Protein AF-A0A9J6GSY0-F1 (afdb_monomer)

Mean predicted aligned error: 11.48 Å

Structure (mmCIF, N/CA/C/O backbone):
data_AF-A0A9J6GSY0-F1
#
_entry.id   AF-A0A9J6GSY0-F1
#
loop_
_atom_site.group_PDB
_atom_site.id
_atom_site.type_symbol
_atom_site.label_atom_id
_atom_site.label_alt_id
_atom_site.label_comp_id
_atom_site.label_asym_id
_atom_site.label_entity_id
_atom_site.label_seq_id
_atom_site.pdbx_PDB_ins_code
_atom_site.Cartn_x
_atom_site.Cartn_y
_atom_site.Cartn_z
_atom_site.occupancy
_atom_site.B_iso_or_equiv
_atom_site.auth_seq_id
_atom_site.auth_comp_id
_atom_site.auth_asym_id
_atom_site.auth_atom_id
_atom_site.pdbx_PDB_model_num
ATOM 1 N N . MET A 1 1 ? -2.448 12.197 -4.416 1.00 39.53 1 MET A N 1
ATOM 2 C CA . MET A 1 1 ? -1.412 13.244 -4.588 1.00 39.53 1 MET A CA 1
ATOM 3 C C . MET A 1 1 ? -0.063 12.723 -4.059 1.00 39.53 1 MET A C 1
ATOM 5 O O . MET A 1 1 ? -0.072 11.957 -3.109 1.00 39.53 1 MET A O 1
ATOM 9 N N . PHE A 1 2 ? 1.068 13.069 -4.693 1.00 31.53 2 PHE A N 1
ATOM 10 C CA . PHE A 1 2 ? 2.479 12.743 -4.337 1.00 31.53 2 PHE A CA 1
ATOM 11 C C . PHE A 1 2 ? 3.057 11.319 -4.527 1.00 31.53 2 PHE A C 1
ATOM 13 O O . PHE A 1 2 ? 4.279 11.187 -4.536 1.00 31.53 2 PHE A O 1
ATOM 20 N N . LEU A 1 3 ? 2.264 10.273 -4.775 1.00 36.25 3 LEU A N 1
ATOM 21 C CA . LEU A 1 3 ? 2.778 8.886 -4.805 1.00 36.25 3 LEU A CA 1
ATOM 22 C C . LEU A 1 3 ? 3.575 8.463 -6.058 1.00 36.25 3 LEU A C 1
ATOM 24 O O . LEU A 1 3 ? 4.195 7.409 -6.037 1.00 36.25 3 LEU A O 1
ATOM 28 N N . LEU A 1 4 ? 3.607 9.255 -7.135 1.00 40.66 4 LEU A N 1
ATOM 29 C CA . LEU A 1 4 ? 4.235 8.829 -8.399 1.00 40.66 4 LEU A CA 1
ATOM 30 C C . LEU A 1 4 ? 5.671 9.318 -8.619 1.00 40.66 4 LEU A C 1
ATOM 32 O O . LEU A 1 4 ? 6.292 8.897 -9.582 1.00 40.66 4 LEU A O 1
ATOM 36 N N . HIS A 1 5 ? 6.253 10.134 -7.737 1.00 43.41 5 HIS A N 1
ATOM 37 C CA . HIS A 1 5 ? 7.670 10.538 -7.840 1.00 43.41 5 HIS A CA 1
ATOM 38 C C . HIS A 1 5 ? 8.639 9.516 -7.215 1.00 43.41 5 HIS A C 1
ATOM 40 O O . HIS A 1 5 ? 9.702 9.872 -6.702 1.00 43.41 5 HIS A O 1
ATOM 46 N N . LEU A 1 6 ? 8.274 8.236 -7.241 1.00 43.84 6 LEU A N 1
ATOM 47 C CA . LEU A 1 6 ? 9.188 7.163 -6.883 1.00 43.84 6 LEU A CA 1
ATOM 48 C C . LEU A 1 6 ? 10.244 7.070 -7.976 1.00 43.84 6 LEU A C 1
ATOM 50 O O . LEU A 1 6 ? 9.894 6.999 -9.150 1.00 43.84 6 LEU A O 1
ATOM 54 N N . THR A 1 7 ? 11.498 7.191 -7.534 1.00 48.66 7 THR A N 1
ATOM 55 C CA . THR A 1 7 ? 12.781 7.015 -8.232 1.00 48.66 7 THR A CA 1
ATOM 56 C C . THR A 1 7 ? 12.660 6.755 -9.737 1.00 48.66 7 THR A C 1
ATOM 58 O O . THR A 1 7 ? 12.032 5.788 -10.147 1.00 48.66 7 THR A O 1
ATOM 61 N N . GLY A 1 8 ? 13.303 7.565 -10.587 1.00 52.25 8 GLY A N 1
ATOM 62 C CA . GLY A 1 8 ? 13.184 7.453 -12.056 1.00 52.25 8 GLY A CA 1
ATOM 63 C C . GLY A 1 8 ? 13.300 6.023 -12.618 1.00 52.25 8 GLY A C 1
ATOM 64 O O . GLY A 1 8 ? 12.639 5.699 -13.595 1.00 52.25 8 GLY A O 1
ATOM 65 N N . VAL A 1 9 ? 14.034 5.134 -11.940 1.00 53.25 9 VAL A N 1
ATOM 66 C CA . VAL A 1 9 ? 14.135 3.692 -12.230 1.00 53.25 9 VAL A CA 1
ATOM 67 C C . VAL A 1 9 ? 12.796 2.937 -12.098 1.00 53.25 9 VAL A C 1
ATOM 69 O O . VAL A 1 9 ? 12.468 2.115 -12.948 1.00 53.25 9 VAL A O 1
ATOM 72 N N . SER A 1 10 ? 11.992 3.219 -11.068 1.00 59.53 10 SER A N 1
ATOM 73 C CA . SER A 1 10 ? 10.674 2.603 -10.856 1.00 59.53 10 SER A CA 1
ATOM 74 C C . SER A 1 10 ? 9.693 2.959 -11.973 1.00 59.53 10 SER A C 1
ATOM 76 O O . SER A 1 10 ? 8.986 2.082 -12.467 1.00 59.53 10 SER A O 1
ATOM 78 N N . GLN A 1 11 ? 9.671 4.225 -12.403 1.00 63.69 11 GLN A N 1
ATOM 79 C CA . GLN A 1 11 ? 8.829 4.650 -13.524 1.00 63.69 11 GLN A CA 1
ATOM 80 C C . GLN A 1 11 ? 9.293 4.063 -14.861 1.00 63.69 11 GLN A C 1
ATOM 82 O O . GLN A 1 11 ? 8.455 3.653 -15.658 1.00 63.69 11 GLN A O 1
ATOM 87 N N . VAL A 1 12 ? 10.607 3.983 -15.103 1.00 68.00 12 VAL A N 1
ATOM 88 C CA . VAL A 1 12 ? 11.161 3.376 -16.327 1.00 68.00 12 VAL A CA 1
ATOM 89 C C . VAL A 1 12 ? 10.751 1.908 -16.433 1.00 68.00 12 VAL A C 1
ATOM 91 O O . VAL A 1 12 ? 10.227 1.501 -17.463 1.00 68.00 12 VAL A O 1
ATOM 94 N N . ASN A 1 13 ? 10.879 1.136 -15.351 1.00 69.19 13 ASN A N 1
ATOM 95 C CA . ASN A 1 13 ? 10.481 -0.274 -15.345 1.00 69.19 13 ASN A CA 1
ATOM 96 C C . ASN A 1 13 ? 8.974 -0.457 -15.592 1.00 69.19 13 ASN A C 1
ATOM 98 O O . ASN A 1 13 ? 8.573 -1.366 -16.317 1.00 69.19 13 ASN A O 1
ATOM 102 N N . GLN A 1 14 ? 8.136 0.414 -15.021 1.00 66.25 14 GLN A N 1
ATOM 103 C CA . GLN A 1 14 ? 6.689 0.392 -15.254 1.00 66.25 14 GLN A CA 1
ATOM 104 C C . GLN A 1 14 ? 6.330 0.748 -16.704 1.00 66.25 14 GLN A C 1
ATOM 106 O O . GLN A 1 14 ? 5.484 0.075 -17.290 1.00 66.25 14 GLN A O 1
ATOM 111 N N . LYS A 1 15 ? 7.004 1.736 -17.309 1.00 73.88 15 LYS A N 1
ATOM 112 C CA . LYS A 1 15 ? 6.836 2.095 -18.729 1.00 73.88 15 LYS A CA 1
ATOM 113 C C . LYS A 1 15 ? 7.230 0.950 -19.647 1.00 73.88 15 LYS A C 1
ATOM 115 O O . LYS A 1 15 ? 6.400 0.489 -20.417 1.00 73.88 15 LYS A O 1
ATOM 120 N N . SER A 1 16 ? 8.418 0.385 -19.448 1.00 70.88 16 SER A N 1
ATOM 121 C CA . SER A 1 16 ? 8.871 -0.781 -20.207 1.00 70.88 16 SER A CA 1
ATOM 122 C C . SER A 1 16 ? 7.909 -1.965 -20.089 1.00 70.88 16 SER A C 1
ATOM 124 O O . SER A 1 16 ? 7.651 -2.641 -21.078 1.00 70.88 16 SER A O 1
ATOM 126 N N . SER A 1 17 ? 7.334 -2.210 -18.905 1.00 70.56 17 SER A N 1
ATOM 127 C CA . SER A 1 17 ? 6.318 -3.257 -18.755 1.00 70.56 17 SER A CA 1
ATOM 128 C C . SER A 1 17 ? 5.026 -2.951 -19.519 1.00 70.56 17 SER A C 1
ATOM 130 O O . SER A 1 17 ? 4.461 -3.864 -20.111 1.00 70.56 17 SER A O 1
ATOM 132 N N . ALA A 1 18 ? 4.581 -1.689 -19.547 1.00 72.56 18 ALA A N 1
ATOM 133 C CA . ALA A 1 18 ? 3.383 -1.270 -20.273 1.00 72.56 18 ALA A CA 1
ATOM 134 C C . ALA A 1 18 ? 3.569 -1.365 -21.795 1.00 72.56 18 ALA A C 1
ATOM 136 O O . ALA A 1 18 ? 2.649 -1.793 -22.486 1.00 72.56 18 ALA A O 1
ATOM 137 N N . ASP A 1 19 ? 4.756 -1.019 -22.297 1.00 75.69 19 ASP A N 1
ATOM 138 C CA . ASP A 1 19 ? 5.082 -1.081 -23.724 1.00 75.69 19 ASP A CA 1
AT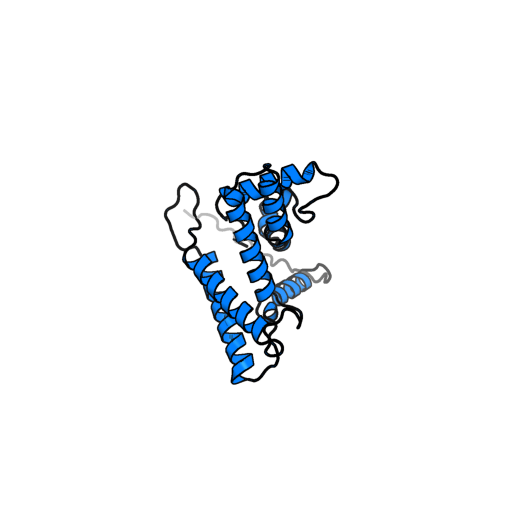OM 139 C C . ASP A 1 19 ? 5.112 -2.536 -24.219 1.00 75.69 19 ASP A C 1
ATOM 141 O O . ASP A 1 19 ? 4.467 -2.872 -25.209 1.00 75.69 19 ASP A O 1
ATOM 145 N N . ILE A 1 20 ? 5.767 -3.435 -23.472 1.00 70.44 20 ILE A N 1
ATOM 146 C CA . ILE A 1 20 ? 5.829 -4.870 -23.809 1.00 70.44 20 ILE A CA 1
ATOM 147 C C . ILE A 1 20 ? 4.439 -5.526 -23.746 1.00 70.44 20 ILE A C 1
ATOM 149 O O . ILE A 1 20 ? 4.155 -6.472 -24.483 1.00 70.44 20 ILE A O 1
ATOM 153 N N . ASP A 1 21 ? 3.573 -5.056 -22.849 1.00 69.38 21 ASP A N 1
ATOM 154 C CA . ASP A 1 21 ? 2.219 -5.590 -22.690 1.00 69.38 21 ASP A CA 1
ATOM 155 C C . ASP A 1 21 ? 1.232 -5.038 -23.733 1.00 69.38 21 ASP A C 1
ATOM 157 O O . ASP A 1 21 ? 0.221 -5.675 -24.028 1.00 69.38 21 ASP A O 1
ATOM 161 N N . ALA A 1 22 ? 1.526 -3.878 -24.332 1.00 70.88 22 ALA A N 1
ATOM 162 C CA . ALA A 1 22 ? 0.726 -3.299 -25.410 1.00 70.88 22 ALA A CA 1
ATOM 163 C C . ALA A 1 22 ? 0.821 -4.101 -26.720 1.00 70.88 22 ALA A C 1
ATOM 165 O O . ALA A 1 22 ? -0.129 -4.095 -27.499 1.00 70.88 22 ALA A O 1
ATOM 166 N N . GLU A 1 23 ? 1.926 -4.820 -26.935 1.00 69.00 23 GLU A N 1
ATOM 167 C CA . GLU A 1 23 ? 2.163 -5.673 -28.110 1.00 69.00 23 GLU A CA 1
ATOM 168 C C . GLU A 1 23 ? 1.456 -7.042 -28.033 1.00 69.00 23 GLU A C 1
ATOM 170 O O . GLU A 1 23 ? 1.566 -7.849 -28.956 1.00 69.00 23 GLU A O 1
ATOM 175 N N . ARG A 1 24 ? 0.750 -7.343 -26.933 1.00 64.69 24 ARG A N 1
ATOM 176 C CA . ARG A 1 24 ? 0.125 -8.651 -26.688 1.00 64.69 24 ARG A CA 1
ATOM 177 C C . ARG A 1 24 ? -1.398 -8.586 -26.753 1.00 64.69 24 ARG A C 1
ATOM 179 O O . ARG A 1 24 ? -2.017 -7.715 -26.146 1.00 64.69 24 ARG A O 1
ATOM 186 N N . ASP A 1 25 ? -2.000 -9.601 -27.374 1.00 64.06 25 ASP A N 1
ATOM 187 C CA . ASP A 1 25 ? -3.459 -9.797 -27.363 1.00 64.06 25 ASP A CA 1
ATOM 188 C C . ASP A 1 25 ? -3.988 -10.104 -25.951 1.00 64.06 25 ASP A C 1
ATOM 190 O O . ASP A 1 25 ? -5.076 -9.669 -25.571 1.00 64.06 25 AS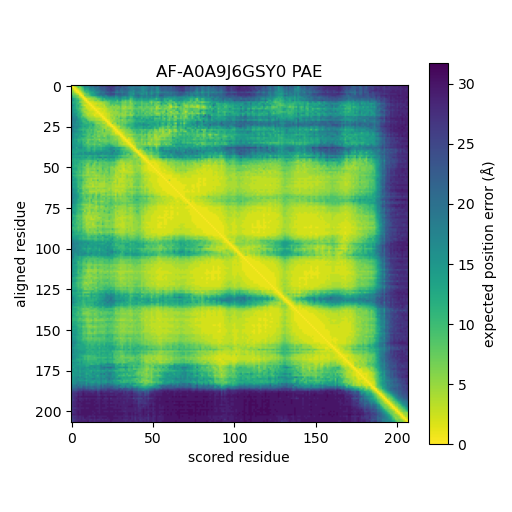P A O 1
ATOM 194 N N . LEU A 1 26 ? -3.197 -10.820 -25.140 1.00 71.38 26 LEU A N 1
ATOM 195 C CA . LEU A 1 26 ? -3.499 -11.107 -23.738 1.00 71.38 26 LEU A CA 1
ATOM 196 C C . LEU A 1 26 ? -2.619 -10.255 -22.814 1.00 71.38 26 LEU A C 1
ATOM 198 O O . LEU A 1 26 ? -1.436 -10.546 -22.626 1.00 71.38 26 LEU A O 1
ATOM 202 N N . LYS A 1 27 ? -3.222 -9.222 -22.220 1.00 75.44 27 LYS A N 1
ATOM 203 C CA . LYS A 1 27 ? -2.534 -8.264 -21.343 1.00 75.44 27 LYS A CA 1
ATOM 204 C C . LYS A 1 27 ? -2.285 -8.834 -19.947 1.00 75.44 27 LYS A C 1
ATOM 206 O O . LYS A 1 27 ? -3.212 -9.295 -19.282 1.00 75.44 27 LYS A O 1
ATOM 211 N N . LEU A 1 28 ? -1.043 -8.747 -19.482 1.00 74.00 28 LEU A N 1
ATOM 212 C CA . LEU A 1 28 ? -0.600 -9.096 -18.132 1.00 74.00 28 LEU A CA 1
ATOM 213 C C . LEU A 1 28 ? -0.981 -8.023 -17.099 1.00 74.00 28 LEU A C 1
ATOM 215 O O . LEU A 1 28 ? -1.237 -8.352 -15.941 1.00 74.00 28 LEU A O 1
ATOM 219 N N . ALA A 1 29 ? -1.042 -6.753 -17.505 1.00 74.44 29 ALA A N 1
ATOM 220 C CA . ALA A 1 29 ? -1.401 -5.607 -16.675 1.00 74.44 29 ALA A CA 1
ATOM 221 C C . ALA A 1 29 ? -2.554 -4.808 -17.322 1.00 74.44 29 ALA A C 1
ATOM 223 O O . ALA A 1 29 ? -2.379 -3.656 -17.722 1.00 74.44 29 ALA A O 1
ATOM 224 N N . PRO A 1 30 ? -3.778 -5.369 -17.392 1.00 68.94 30 PRO A N 1
ATOM 225 C CA . PRO A 1 30 ? -4.891 -4.786 -18.154 1.00 68.94 30 PRO A CA 1
ATOM 226 C C . PRO A 1 30 ? -5.351 -3.411 -17.643 1.00 68.94 30 PRO A C 1
ATOM 228 O O . PRO A 1 30 ? -5.998 -2.654 -18.368 1.00 68.94 30 PRO A O 1
ATOM 231 N N . HIS A 1 31 ? -5.033 -3.079 -16.390 1.00 69.31 31 HIS A N 1
ATOM 232 C 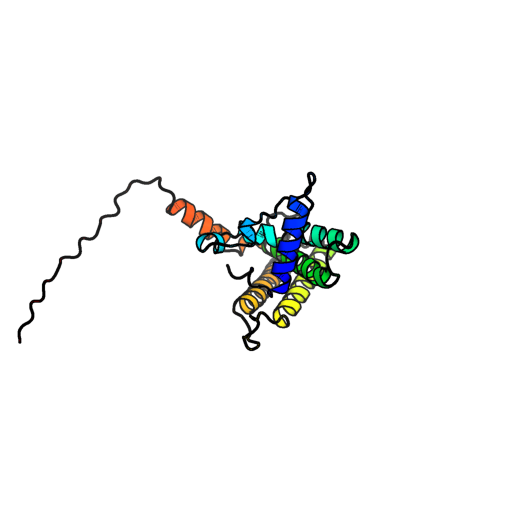CA . HIS A 1 31 ? -5.390 -1.808 -15.763 1.00 69.31 31 HIS A CA 1
ATOM 233 C C . HIS A 1 31 ? -4.364 -0.696 -16.011 1.00 69.31 31 HIS A C 1
ATOM 235 O O . HIS A 1 31 ? -4.670 0.472 -15.766 1.00 69.31 31 HIS A O 1
ATOM 241 N N . LEU A 1 32 ? -3.165 -1.032 -16.495 1.00 72.62 32 LEU A N 1
ATOM 242 C CA . LEU A 1 32 ? -2.112 -0.062 -16.751 1.00 72.62 32 LEU A CA 1
ATOM 243 C C . LEU A 1 32 ? -2.301 0.539 -18.147 1.00 72.62 32 LEU A C 1
ATOM 245 O O . LEU A 1 32 ? -2.281 -0.162 -19.156 1.00 72.62 32 LEU A O 1
ATOM 249 N N . ARG A 1 33 ? -2.509 1.857 -18.208 1.00 69.94 33 ARG A N 1
ATOM 250 C CA . ARG A 1 33 ? -2.575 2.613 -19.464 1.00 69.94 33 ARG A CA 1
ATOM 251 C C . ARG A 1 33 ? -1.330 3.491 -19.588 1.00 69.94 33 ARG A C 1
ATOM 253 O O . ARG A 1 33 ? -0.951 4.085 -18.576 1.00 69.94 33 ARG A O 1
ATOM 260 N N . PRO A 1 34 ? -0.758 3.671 -20.793 1.00 68.88 34 PRO A N 1
ATOM 261 C CA . PRO A 1 34 ? 0.392 4.560 -20.993 1.00 68.88 34 PRO A CA 1
ATOM 262 C C . PRO A 1 34 ? 0.154 5.980 -20.447 1.00 68.88 34 PRO A C 1
ATOM 264 O O . PRO A 1 34 ? 1.006 6.546 -19.769 1.00 68.88 34 PRO A O 1
ATOM 267 N N . ALA A 1 35 ? -1.071 6.498 -20.598 1.00 66.06 35 ALA A N 1
ATOM 268 C CA . ALA A 1 35 ? -1.489 7.805 -20.079 1.00 66.06 35 ALA A CA 1
ATOM 269 C C . ALA A 1 35 ? -1.409 7.957 -18.543 1.00 66.06 35 ALA A C 1
ATOM 271 O O . ALA A 1 35 ? -1.465 9.071 -18.030 1.00 66.06 35 ALA A O 1
ATOM 272 N N . TYR A 1 36 ? -1.307 6.863 -17.779 1.00 66.50 36 TYR A N 1
ATOM 273 C CA . TYR A 1 36 ? -1.119 6.928 -16.323 1.00 66.50 36 TYR A CA 1
ATOM 274 C C . TYR A 1 36 ? 0.349 7.104 -15.924 1.00 66.50 36 TYR A C 1
ATOM 276 O O . TYR A 1 36 ? 0.622 7.521 -14.798 1.00 66.50 36 TYR A O 1
ATOM 284 N N . LEU A 1 37 ? 1.279 6.813 -16.838 1.00 66.50 37 LEU A N 1
ATOM 285 C CA . LEU A 1 37 ? 2.722 6.944 -16.640 1.00 66.50 37 LEU A CA 1
ATOM 286 C C . LEU A 1 37 ? 3.251 8.296 -17.146 1.00 66.50 37 LEU A C 1
ATOM 288 O O . LEU A 1 37 ? 4.256 8.783 -16.629 1.00 66.50 37 LEU A O 1
ATOM 292 N N . ASP A 1 38 ? 2.538 8.926 -18.083 1.00 63.69 38 ASP A N 1
ATOM 293 C CA . ASP A 1 38 ? 2.780 10.287 -18.571 1.00 63.69 38 ASP A CA 1
ATOM 294 C C . ASP A 1 38 ? 1.655 11.224 -18.113 1.00 63.69 38 ASP A C 1
ATOM 296 O O . ASP A 1 38 ? 0.684 11.475 -18.823 1.00 63.69 38 ASP A O 1
ATOM 300 N N . GLN A 1 39 ? 1.748 11.708 -16.870 1.00 58.34 39 GLN A N 1
ATOM 301 C CA . GLN A 1 39 ? 0.692 12.535 -16.282 1.00 58.34 39 GLN A CA 1
ATOM 302 C C . GLN A 1 39 ? 0.771 14.006 -16.715 1.00 58.34 39 GLN A C 1
ATOM 304 O O . GLN A 1 39 ? 1.697 14.729 -16.331 1.00 58.34 39 GLN A O 1
ATOM 309 N N . ASP A 1 40 ? -0.277 14.472 -17.398 1.00 58.88 40 ASP A N 1
ATOM 310 C CA . ASP A 1 40 ? -0.584 15.895 -17.589 1.00 58.88 40 ASP A CA 1
ATOM 311 C C . ASP A 1 40 ? -1.001 16.573 -16.258 1.00 58.88 40 ASP A C 1
ATOM 313 O O . ASP A 1 40 ? -1.299 15.899 -15.265 1.00 58.88 40 ASP A O 1
ATOM 317 N N . HIS A 1 41 ? -1.013 17.909 -16.199 1.00 55.25 41 HIS A N 1
ATOM 318 C CA . HIS A 1 41 ? -1.264 18.701 -14.987 1.00 55.25 41 HIS A CA 1
ATOM 319 C C . HIS A 1 41 ? -2.551 18.285 -14.250 1.00 55.25 41 HIS A C 1
ATOM 321 O O . HIS A 1 41 ? -2.545 18.180 -13.024 1.00 55.25 41 HIS A O 1
ATOM 327 N N . PHE A 1 42 ? -3.617 17.955 -14.986 1.00 53.75 42 PHE A N 1
ATOM 328 C CA . PHE A 1 42 ? -4.902 17.511 -14.431 1.00 53.75 42 PHE A CA 1
ATOM 329 C C . PHE A 1 42 ? -4.916 16.031 -14.012 1.00 53.75 42 PHE A C 1
ATOM 331 O O . PHE A 1 42 ? -5.549 15.664 -13.021 1.00 53.75 42 PHE A O 1
ATOM 338 N N . ALA A 1 43 ? -4.163 15.166 -14.701 1.00 57.53 43 ALA A N 1
ATOM 339 C CA . ALA A 1 43 ? -4.105 13.734 -14.393 1.00 57.53 43 ALA A CA 1
ATOM 340 C C . ALA A 1 43 ? -3.422 13.441 -13.041 1.00 57.53 43 ALA A C 1
ATOM 342 O O . ALA A 1 43 ? -3.689 12.411 -12.420 1.00 57.53 43 ALA A O 1
ATOM 343 N N . LYS A 1 44 ? -2.598 14.372 -12.538 1.00 62.53 44 LYS A N 1
ATOM 344 C CA . LYS A 1 44 ? -1.886 14.271 -11.248 1.00 62.53 44 LYS A CA 1
ATOM 345 C C . LYS A 1 44 ? -2.806 14.200 -10.026 1.00 62.53 44 LYS A C 1
ATOM 347 O O . LYS A 1 44 ? -2.391 13.688 -8.982 1.00 62.53 44 LYS A O 1
ATOM 352 N N . MET A 1 45 ? -4.036 14.704 -10.139 1.00 60.22 45 MET A N 1
ATOM 353 C CA . MET A 1 45 ? -5.030 14.658 -9.059 1.00 60.22 45 MET A CA 1
ATOM 354 C C . MET A 1 45 ? -5.848 13.361 -9.054 1.00 60.22 45 MET A C 1
ATOM 356 O O . MET A 1 45 ? -6.500 13.050 -8.062 1.00 60.22 45 MET A O 1
ATOM 360 N N . ASN A 1 46 ? -5.778 12.552 -10.114 1.00 72.81 46 ASN A N 1
ATOM 361 C CA . ASN A 1 46 ? -6.602 11.358 -10.233 1.00 72.81 46 ASN A CA 1
ATOM 362 C C . ASN A 1 46 ? -6.034 10.188 -9.406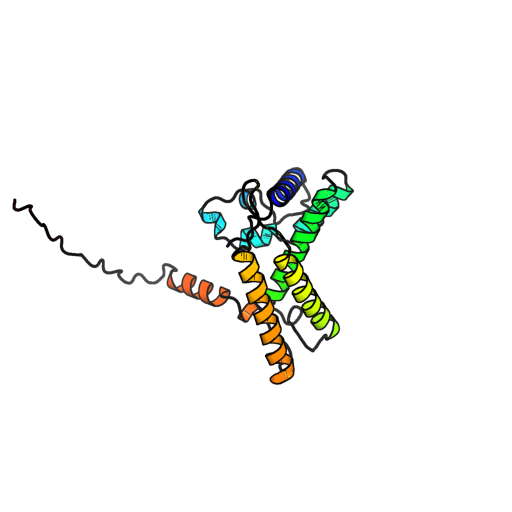 1.00 72.81 46 ASN A C 1
ATOM 364 O O . ASN A 1 46 ? -5.095 9.508 -9.830 1.00 72.81 46 ASN A O 1
ATOM 368 N N . MET A 1 47 ? -6.647 9.896 -8.254 1.00 72.88 47 MET A N 1
ATOM 369 C CA . MET A 1 47 ? -6.281 8.755 -7.402 1.00 72.88 47 MET A CA 1
ATOM 370 C C . MET A 1 47 ? -6.417 7.402 -8.123 1.00 72.88 47 MET A C 1
ATOM 372 O O . MET A 1 47 ? -5.613 6.503 -7.879 1.00 72.88 47 MET A O 1
ATOM 376 N N . ALA A 1 48 ? -7.381 7.250 -9.038 1.00 75.06 48 ALA A N 1
ATOM 377 C CA . ALA A 1 48 ? -7.583 6.006 -9.782 1.00 75.06 48 ALA A CA 1
ATOM 378 C C . ALA A 1 48 ? -6.383 5.678 -10.685 1.00 75.06 48 ALA A C 1
ATOM 380 O O . ALA A 1 48 ? -6.008 4.514 -10.800 1.00 75.06 48 ALA A O 1
ATOM 381 N N . SER A 1 49 ? -5.731 6.698 -11.256 1.00 75.44 49 SER A N 1
ATOM 382 C CA . SER A 1 49 ? -4.507 6.514 -12.051 1.00 75.44 49 SER A CA 1
ATOM 383 C C . SER A 1 49 ? -3.353 5.975 -11.198 1.00 75.44 49 SER A C 1
ATOM 385 O O . SER A 1 49 ? -2.703 5.002 -11.572 1.00 75.44 49 SER A O 1
ATOM 387 N N . ALA A 1 50 ? -3.158 6.528 -9.996 1.00 77.88 50 ALA A N 1
ATOM 388 C CA . ALA A 1 50 ? -2.143 6.051 -9.062 1.00 77.88 50 ALA A CA 1
ATOM 389 C C . ALA A 1 50 ? -2.459 4.633 -8.557 1.00 77.88 50 ALA A C 1
ATOM 391 O O . ALA A 1 50 ? -1.565 3.794 -8.484 1.00 77.88 50 ALA A O 1
ATOM 392 N N . ALA A 1 51 ? -3.727 4.337 -8.260 1.00 79.25 51 ALA A N 1
ATOM 393 C CA . ALA A 1 51 ? -4.160 3.005 -7.843 1.00 79.25 51 ALA A CA 1
ATOM 394 C C . ALA A 1 51 ? -3.980 1.949 -8.951 1.00 79.25 51 ALA A C 1
ATOM 396 O O . ALA A 1 51 ? -3.687 0.793 -8.651 1.00 79.25 51 ALA A O 1
ATOM 397 N N . ALA A 1 52 ? -4.126 2.339 -10.221 1.00 82.00 52 ALA A N 1
ATOM 398 C CA . ALA A 1 52 ? -3.849 1.472 -11.362 1.00 82.00 52 ALA A CA 1
ATOM 399 C C . ALA A 1 52 ? -2.346 1.181 -11.511 1.00 82.00 52 ALA A C 1
ATOM 401 O O . ALA A 1 52 ? -1.974 0.037 -11.761 1.00 82.00 52 ALA A O 1
ATOM 402 N N . VAL A 1 53 ? -1.484 2.185 -11.306 1.00 82.88 53 VAL A N 1
ATOM 403 C CA . VAL A 1 53 ? -0.020 2.013 -11.352 1.00 82.88 53 VAL A CA 1
ATOM 404 C C . VAL A 1 53 ? 0.482 1.124 -10.212 1.00 82.88 53 VAL A C 1
ATOM 406 O O . VAL A 1 53 ? 1.280 0.217 -10.440 1.00 82.88 53 VAL A O 1
ATOM 409 N N . PHE A 1 54 ? -0.006 1.340 -8.988 1.00 84.19 54 PHE A N 1
ATOM 410 C CA . PHE A 1 54 ? 0.360 0.531 -7.820 1.00 84.19 54 PHE A CA 1
ATOM 411 C C . PHE A 1 54 ? -0.544 -0.689 -7.637 1.00 84.19 54 PHE A C 1
ATOM 413 O O . PHE A 1 54 ? -0.857 -1.057 -6.511 1.00 84.19 54 PHE 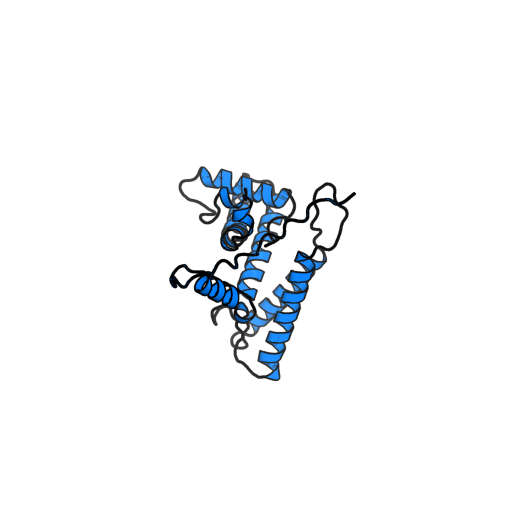A O 1
ATOM 420 N N . ASN A 1 55 ? -0.997 -1.312 -8.724 1.00 88.56 55 ASN A N 1
ATOM 421 C CA . ASN A 1 55 ? -1.831 -2.503 -8.647 1.00 88.56 55 ASN A CA 1
ATOM 422 C C . ASN A 1 55 ? -0.977 -3.775 -8.512 1.00 88.56 55 ASN A C 1
ATOM 424 O O . ASN A 1 55 ? 0.090 -3.885 -9.115 1.00 88.56 55 ASN A O 1
ATOM 428 N N . HIS A 1 56 ? -1.479 -4.776 -7.784 1.00 88.56 56 HIS A N 1
ATOM 429 C CA . HIS A 1 56 ? -0.826 -6.083 -7.676 1.00 88.56 56 HIS A CA 1
ATOM 430 C C . HIS A 1 56 ? -0.510 -6.721 -9.041 1.00 88.56 56 HIS A C 1
ATOM 432 O O . HIS A 1 56 ? 0.575 -7.270 -9.221 1.00 88.56 56 HIS A O 1
ATOM 438 N N . SER A 1 57 ? -1.416 -6.591 -10.019 1.00 88.12 57 SER A N 1
ATOM 439 C CA . SER A 1 57 ? -1.216 -7.109 -11.382 1.00 88.12 57 SER A CA 1
ATOM 440 C C . SER A 1 57 ? 0.018 -6.521 -12.073 1.00 88.12 57 SER A C 1
ATOM 442 O O . SER A 1 57 ? 0.718 -7.247 -12.771 1.00 88.12 57 SER A O 1
ATOM 444 N N . VAL A 1 58 ? 0.352 -5.251 -11.820 1.00 87.75 58 VAL A N 1
ATOM 445 C CA . VAL A 1 58 ? 1.551 -4.600 -12.375 1.00 87.75 58 VAL A CA 1
ATOM 446 C C . VAL A 1 58 ? 2.821 -5.216 -11.783 1.00 87.75 58 VAL A C 1
ATOM 448 O O . VAL A 1 58 ? 3.745 -5.557 -12.519 1.00 87.75 58 VAL A O 1
ATOM 451 N N . GLY A 1 59 ? 2.859 -5.432 -10.463 1.00 88.38 59 GLY A N 1
ATOM 452 C CA . GLY A 1 59 ? 3.973 -6.129 -9.810 1.00 88.38 59 GLY A CA 1
ATOM 453 C C . GLY A 1 59 ? 4.153 -7.557 -10.338 1.00 88.38 59 GLY A C 1
ATOM 454 O O . GLY A 1 59 ? 5.261 -7.952 -10.714 1.00 88.38 59 GLY A O 1
ATOM 455 N N . ALA A 1 60 ? 3.053 -8.303 -10.468 1.00 89.81 60 ALA A N 1
ATOM 456 C CA . ALA A 1 60 ? 3.058 -9.655 -11.018 1.00 89.81 60 ALA A CA 1
ATOM 457 C C . ALA A 1 60 ? 3.536 -9.691 -12.483 1.00 89.81 60 ALA A C 1
ATOM 459 O O . ALA A 1 60 ? 4.375 -10.525 -12.833 1.00 89.81 60 ALA A O 1
ATOM 460 N N . ALA A 1 61 ? 3.067 -8.759 -13.319 1.00 88.44 61 ALA A N 1
ATOM 461 C CA . ALA A 1 61 ? 3.480 -8.633 -14.714 1.00 88.44 61 ALA A CA 1
ATOM 462 C C . ALA A 1 61 ? 4.991 -8.392 -14.835 1.00 88.44 61 ALA A C 1
ATOM 464 O O . ALA A 1 61 ? 5.666 -9.115 -15.569 1.00 88.44 61 ALA A O 1
ATOM 465 N N . ILE A 1 62 ? 5.552 -7.464 -14.049 1.00 88.50 62 ILE A N 1
ATOM 466 C CA . ILE A 1 62 ? 7.002 -7.207 -14.024 1.00 88.50 62 ILE A CA 1
ATOM 467 C C . ILE A 1 62 ? 7.774 -8.483 -13.656 1.00 88.50 62 ILE A C 1
ATOM 469 O O . ILE A 1 62 ? 8.750 -8.829 -14.322 1.00 88.50 62 ILE A O 1
ATOM 473 N N . ARG A 1 63 ? 7.330 -9.243 -12.643 1.00 91.50 63 ARG A N 1
ATOM 474 C CA . ARG A 1 63 ? 7.982 -10.514 -12.266 1.00 91.50 63 ARG A CA 1
ATOM 475 C C . ARG A 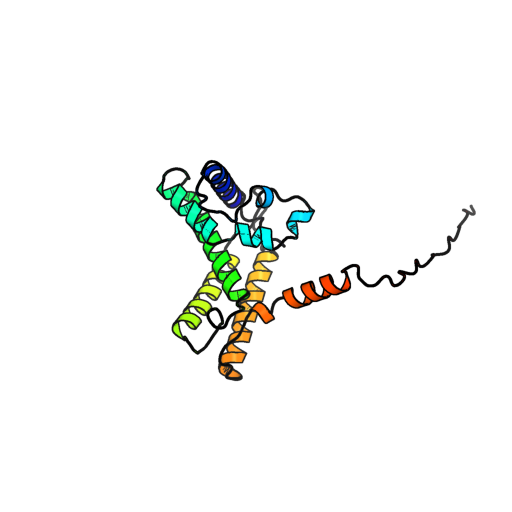1 63 ? 7.962 -11.536 -13.402 1.00 91.50 63 ARG A C 1
ATOM 477 O O . ARG A 1 63 ? 8.963 -12.220 -13.615 1.00 91.50 63 ARG A O 1
ATOM 484 N N . VAL A 1 64 ? 6.845 -11.651 -14.122 1.00 90.00 64 VAL A N 1
ATOM 485 C CA . VAL A 1 64 ? 6.726 -12.537 -15.290 1.00 90.00 64 VAL A CA 1
ATOM 486 C C . VAL A 1 64 ? 7.686 -12.095 -16.392 1.00 90.00 64 VAL A C 1
ATOM 488 O O . VAL A 1 64 ? 8.423 -12.924 -16.918 1.00 90.00 64 VAL A O 1
ATOM 491 N N . LEU A 1 65 ? 7.747 -10.800 -16.701 1.00 86.69 65 LEU A N 1
ATOM 492 C CA . LEU A 1 65 ? 8.636 -10.267 -17.734 1.00 86.69 65 LEU A CA 1
ATOM 493 C C . LEU A 1 65 ? 10.120 -10.483 -17.405 1.00 86.69 65 LEU A C 1
ATOM 495 O O . LEU A 1 65 ? 10.884 -10.867 -18.291 1.00 86.69 65 LEU A O 1
ATOM 499 N N . VAL A 1 66 ? 10.521 -10.336 -16.139 1.00 90.62 66 VAL A N 1
ATOM 500 C CA . VAL A 1 66 ? 11.883 -10.683 -15.694 1.00 90.62 66 VAL A CA 1
ATOM 501 C C . VAL A 1 66 ? 12.161 -12.177 -15.877 1.00 90.62 66 VAL A C 1
ATOM 503 O O . VAL A 1 66 ? 13.213 -12.545 -16.397 1.00 90.62 66 VAL A O 1
ATOM 506 N N . ARG A 1 67 ? 11.222 -13.058 -15.501 1.00 90.88 67 ARG A N 1
ATOM 507 C CA . ARG A 1 67 ? 11.374 -14.517 -15.684 1.00 90.88 67 ARG A CA 1
ATOM 508 C C . ARG A 1 67 ? 11.489 -14.918 -17.154 1.00 90.88 67 ARG A C 1
ATOM 510 O O . ARG A 1 67 ? 12.221 -15.848 -17.466 1.00 90.88 67 ARG A O 1
ATOM 517 N N . LEU A 1 68 ? 10.798 -14.208 -18.043 1.00 89.69 68 LEU A N 1
ATOM 518 C CA . LEU A 1 68 ? 10.872 -14.403 -19.492 1.00 89.69 68 LEU A CA 1
ATOM 519 C C . LEU A 1 68 ? 12.126 -13.776 -20.131 1.00 89.69 68 LEU A C 1
ATOM 521 O O . LEU A 1 68 ? 12.252 -13.801 -21.353 1.00 89.69 68 LEU A O 1
ATOM 525 N N . GLY A 1 69 ? 13.026 -13.176 -19.342 1.00 88.19 69 GLY A N 1
ATOM 526 C CA . GLY A 1 69 ? 14.232 -12.513 -19.847 1.00 88.19 69 GLY A CA 1
ATOM 527 C C . GLY A 1 69 ? 13.954 -11.223 -20.626 1.00 88.19 69 GLY A C 1
ATOM 528 O O . GLY A 1 69 ? 14.810 -10.763 -21.373 1.00 88.19 69 GLY A O 1
ATOM 529 N N . ARG A 1 70 ? 12.756 -10.643 -20.480 1.00 85.44 70 ARG A N 1
ATOM 530 C CA . ARG A 1 70 ? 12.320 -9.418 -21.177 1.00 85.44 70 ARG A CA 1
ATOM 531 C C . ARG A 1 70 ? 12.562 -8.144 -20.367 1.00 85.44 70 ARG A C 1
ATOM 533 O O . ARG A 1 70 ? 12.370 -7.052 -20.886 1.00 85.44 70 ARG A O 1
ATOM 540 N N . MET A 1 71 ? 12.969 -8.276 -19.107 1.00 85.62 71 MET A N 1
ATOM 541 C CA . MET A 1 71 ? 13.330 -7.169 -18.223 1.00 85.62 71 MET A CA 1
ATOM 542 C C . MET A 1 71 ? 14.540 -7.542 -17.369 1.00 85.62 71 MET A C 1
ATOM 544 O O . MET A 1 71 ? 14.778 -8.715 -17.076 1.00 85.62 71 MET A O 1
ATOM 548 N N . VAL A 1 72 ? 15.283 -6.522 -16.946 1.00 87.50 72 VAL A N 1
ATOM 549 C CA . VAL A 1 72 ? 16.448 -6.668 -16.066 1.00 87.50 72 VAL A CA 1
ATOM 550 C C . VAL A 1 72 ? 16.032 -7.127 -14.663 1.00 87.50 72 VAL A C 1
ATOM 552 O O . VAL A 1 72 ? 14.929 -6.825 -14.200 1.00 87.50 72 VAL A O 1
ATOM 555 N N . LYS A 1 73 ? 16.903 -7.862 -13.960 1.00 89.06 73 LYS A N 1
ATOM 556 C CA . LYS A 1 73 ? 16.579 -8.441 -12.639 1.00 89.06 73 LYS A CA 1
ATOM 557 C C . LYS A 1 73 ? 16.288 -7.371 -11.586 1.00 89.06 73 LYS A C 1
ATOM 559 O O . LYS A 1 73 ? 15.496 -7.606 -10.679 1.00 89.06 73 LYS A O 1
ATOM 564 N N . GLU A 1 74 ? 16.866 -6.189 -11.739 1.00 88.12 74 GLU A N 1
ATOM 565 C CA . GLU A 1 74 ? 16.661 -5.008 -10.904 1.00 88.12 74 GLU A CA 1
ATOM 566 C C . GLU A 1 74 ? 15.184 -4.577 -10.881 1.00 88.12 74 GLU A C 1
ATOM 568 O O . GLU A 1 74 ? 14.710 -4.045 -9.876 1.00 88.12 74 GLU A O 1
ATOM 573 N N . ALA A 1 75 ? 14.410 -4.886 -11.931 1.00 86.69 75 ALA A N 1
ATOM 574 C CA . ALA A 1 75 ? 12.974 -4.618 -11.972 1.00 86.69 75 ALA A CA 1
ATOM 575 C C . ALA A 1 75 ? 12.175 -5.417 -10.924 1.00 86.69 75 ALA A C 1
ATOM 577 O O . ALA A 1 75 ? 11.068 -5.017 -10.558 1.00 86.69 75 ALA A O 1
ATOM 578 N N . LEU A 1 76 ? 12.733 -6.499 -10.362 1.00 89.88 76 LEU A N 1
ATOM 579 C CA . LEU A 1 76 ? 12.103 -7.236 -9.259 1.00 89.88 76 LEU A CA 1
ATOM 580 C C . LEU A 1 76 ? 11.947 -6.384 -7.995 1.00 89.88 76 LEU A C 1
ATOM 582 O O . LEU A 1 76 ? 10.991 -6.589 -7.248 1.00 89.88 76 LEU A O 1
ATOM 586 N N . ILE A 1 77 ? 12.842 -5.418 -7.769 1.00 89.50 77 ILE A N 1
ATOM 587 C CA . ILE A 1 77 ? 12.736 -4.483 -6.642 1.00 89.50 77 ILE A CA 1
ATOM 588 C C . ILE A 1 77 ? 11.527 -3.567 -6.851 1.00 89.50 77 ILE A C 1
ATOM 590 O O . ILE A 1 77 ? 10.749 -3.347 -5.923 1.00 89.50 77 ILE A O 1
ATOM 594 N N . THR A 1 78 ? 11.315 -3.091 -8.083 1.00 88.69 78 THR A N 1
ATOM 595 C CA . THR A 1 78 ? 10.122 -2.316 -8.449 1.00 88.69 78 THR A CA 1
ATOM 596 C C . THR A 1 78 ? 8.850 -3.133 -8.241 1.00 88.69 78 THR A C 1
ATOM 598 O O . THR A 1 78 ? 7.909 -2.636 -7.627 1.00 88.69 78 THR A O 1
ATOM 601 N N . ALA A 1 79 ? 8.827 -4.391 -8.689 1.00 89.31 79 ALA A N 1
ATOM 602 C CA . ALA A 1 79 ? 7.681 -5.275 -8.484 1.00 89.31 79 ALA A CA 1
ATOM 603 C C . ALA A 1 79 ? 7.361 -5.476 -6.996 1.00 89.31 79 ALA A C 1
ATOM 605 O O . ALA A 1 79 ? 6.213 -5.320 -6.583 1.00 89.31 79 ALA A O 1
ATOM 606 N N . TRP A 1 80 ? 8.385 -5.762 -6.185 1.00 93.50 80 TRP A N 1
ATOM 607 C CA . TRP A 1 80 ? 8.244 -5.892 -4.736 1.00 93.50 80 TRP A CA 1
ATOM 608 C C . TRP A 1 80 ? 7.684 -4.610 -4.116 1.00 93.50 80 TRP A C 1
ATOM 610 O O . TRP A 1 80 ? 6.714 -4.668 -3.365 1.00 93.50 80 TRP A O 1
ATOM 620 N N . PHE A 1 81 ? 8.229 -3.445 -4.469 1.00 91.38 81 PHE A N 1
ATOM 621 C CA . PHE A 1 81 ? 7.770 -2.171 -3.922 1.00 91.38 81 PHE A CA 1
ATOM 622 C C . PHE A 1 81 ? 6.307 -1.872 -4.295 1.00 91.38 81 PHE A C 1
ATOM 624 O O . PHE A 1 81 ? 5.518 -1.484 -3.434 1.00 91.38 81 PHE A O 1
ATOM 631 N N . VAL A 1 82 ? 5.922 -2.107 -5.554 1.00 90.19 82 VAL A N 1
ATOM 632 C CA . VAL A 1 82 ? 4.535 -1.954 -6.029 1.00 90.19 82 VAL A CA 1
ATOM 633 C C . VAL A 1 82 ? 3.577 -2.820 -5.212 1.00 90.19 82 VAL A C 1
ATOM 635 O O . VAL A 1 82 ? 2.550 -2.330 -4.747 1.00 90.19 82 VAL A O 1
ATOM 638 N N . GLU A 1 83 ? 3.928 -4.083 -4.975 1.00 91.94 83 GLU A N 1
ATOM 639 C CA . GLU A 1 83 ? 3.115 -5.001 -4.173 1.00 91.94 83 GLU A CA 1
ATOM 640 C C . GLU A 1 83 ? 3.002 -4.556 -2.707 1.00 91.94 83 GLU A C 1
ATOM 642 O O . GLU A 1 83 ? 1.928 -4.668 -2.109 1.00 91.94 83 GLU A O 1
ATOM 647 N N . ARG A 1 84 ? 4.077 -4.001 -2.127 1.00 94.06 84 ARG A N 1
ATOM 648 C CA . ARG A 1 84 ? 4.047 -3.440 -0.767 1.00 94.06 84 ARG A CA 1
ATOM 649 C C . ARG A 1 84 ? 3.098 -2.247 -0.677 1.00 94.06 84 ARG A C 1
ATOM 651 O O . ARG A 1 84 ? 2.248 -2.223 0.211 1.00 94.06 84 ARG A O 1
ATOM 658 N N . VAL A 1 85 ? 3.182 -1.299 -1.611 1.00 92.19 85 VAL A N 1
ATOM 659 C CA . VAL A 1 85 ? 2.267 -0.143 -1.649 1.00 92.19 85 VAL A CA 1
ATOM 660 C C . VAL A 1 85 ? 0.821 -0.592 -1.858 1.00 92.19 85 VAL A C 1
ATOM 662 O O . VAL A 1 85 ? -0.065 -0.113 -1.152 1.00 92.19 85 VAL A O 1
ATOM 665 N N . TYR A 1 86 ? 0.577 -1.546 -2.761 1.00 91.69 86 TYR A N 1
ATOM 666 C CA . TYR A 1 86 ? -0.758 -2.097 -3.000 1.00 91.69 86 TYR A CA 1
ATOM 667 C C . TYR A 1 86 ? -1.377 -2.695 -1.731 1.00 91.69 86 TYR A C 1
ATOM 669 O O . TYR A 1 86 ? -2.532 -2.410 -1.397 1.00 91.69 86 TYR A O 1
ATOM 677 N N . ARG A 1 87 ? -0.608 -3.515 -1.002 1.00 93.31 87 ARG A N 1
ATOM 678 C CA . ARG A 1 87 ? -1.072 -4.159 0.232 1.00 93.31 87 ARG A CA 1
ATOM 679 C C . ARG A 1 87 ? -1.374 -3.127 1.318 1.00 93.31 87 ARG A C 1
ATOM 681 O O . ARG A 1 87 ? -2.435 -3.201 1.934 1.00 93.31 87 ARG A O 1
ATOM 688 N N . TRP A 1 88 ? -0.499 -2.138 1.510 1.00 94.44 88 TRP A N 1
ATOM 689 C CA . TRP A 1 88 ? -0.748 -1.034 2.443 1.00 94.44 88 TRP A CA 1
ATOM 690 C C . TRP A 1 88 ? -2.012 -0.256 2.079 1.00 94.44 88 TRP A C 1
ATOM 692 O O . TRP A 1 88 ? -2.885 -0.071 2.925 1.00 94.44 88 TRP A O 1
ATOM 702 N N . PHE A 1 89 ? -2.167 0.114 0.808 1.00 90.88 89 PHE A N 1
ATOM 703 C CA . PHE A 1 89 ? -3.340 0.842 0.333 1.00 90.88 89 PHE A CA 1
ATOM 704 C C . PHE A 1 89 ? -4.639 0.053 0.543 1.00 90.88 89 PHE A C 1
ATOM 706 O O . PHE A 1 89 ? -5.649 0.618 0.959 1.00 90.88 89 PHE A O 1
ATOM 713 N N . THR A 1 90 ? -4.606 -1.262 0.312 1.00 90.38 90 THR A N 1
ATOM 714 C CA . THR A 1 90 ? -5.756 -2.156 0.508 1.00 90.38 90 THR A CA 1
ATOM 715 C C . THR A 1 90 ? -6.172 -2.236 1.978 1.00 90.38 90 THR A C 1
ATOM 717 O O . THR A 1 90 ? -7.363 -2.155 2.276 1.00 90.38 90 THR A O 1
ATOM 720 N N . LEU A 1 91 ? -5.212 -2.341 2.903 1.00 92.00 91 LEU A N 1
ATOM 721 C CA . LEU A 1 91 ? -5.491 -2.361 4.344 1.00 92.00 91 LEU A CA 1
ATOM 722 C C . LEU A 1 91 ? -6.056 -1.020 4.824 1.00 92.00 91 LEU A C 1
ATOM 724 O O . LEU A 1 91 ? -7.107 -0.985 5.469 1.00 92.00 91 LEU A O 1
ATOM 728 N N . MET A 1 92 ? -5.405 0.085 4.448 1.00 90.62 92 MET A N 1
ATOM 729 C CA . MET A 1 92 ? -5.814 1.440 4.835 1.00 90.62 92 MET A CA 1
ATOM 730 C C . MET A 1 92 ? -7.180 1.836 4.257 1.00 90.62 92 MET A C 1
ATOM 732 O O . MET A 1 92 ? -7.892 2.634 4.857 1.00 90.62 92 MET A O 1
ATOM 736 N N . ARG A 1 93 ? -7.591 1.242 3.128 1.00 87.94 93 ARG A N 1
ATOM 737 C CA . ARG A 1 93 ? -8.918 1.431 2.514 1.00 87.94 93 ARG A CA 1
ATOM 738 C C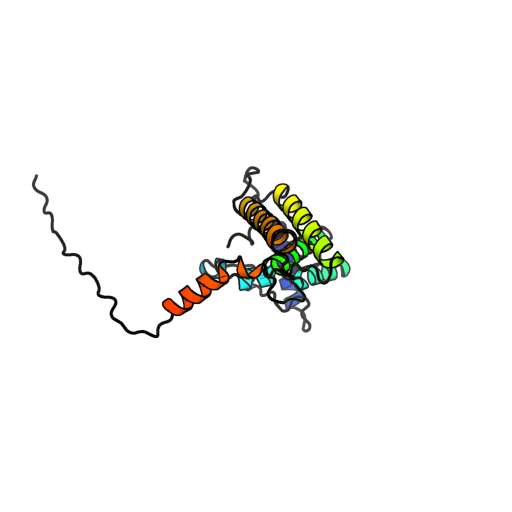 . ARG A 1 93 ? -9.837 0.221 2.670 1.00 87.94 93 ARG A C 1
ATOM 740 O O . ARG A 1 93 ? -10.749 0.040 1.863 1.00 87.94 93 ARG A O 1
ATOM 747 N N . SER A 1 94 ? -9.643 -0.592 3.703 1.00 88.25 94 SER A N 1
ATOM 748 C CA . SER A 1 94 ? -10.496 -1.753 3.978 1.00 88.25 94 SER A CA 1
ATOM 749 C C . SER A 1 94 ? -11.968 -1.347 4.144 1.00 88.25 94 SER A C 1
ATOM 751 O O . SER A 1 94 ? -12.339 -0.650 5.088 1.00 88.25 94 SER A O 1
ATOM 753 N N . ARG A 1 95 ? -12.812 -1.776 3.193 1.00 84.56 95 ARG A N 1
ATOM 754 C CA . ARG A 1 95 ? -14.260 -1.475 3.135 1.00 84.56 95 ARG A CA 1
ATOM 755 C C . ARG A 1 95 ? -15.140 -2.641 3.571 1.00 84.56 95 ARG A C 1
ATOM 757 O O . ARG A 1 95 ? -16.287 -2.431 3.953 1.00 84.56 95 ARG A O 1
ATOM 764 N N . TYR A 1 96 ? -14.608 -3.859 3.516 1.00 83.44 96 TYR A N 1
ATOM 765 C CA . TYR A 1 96 ? -15.352 -5.084 3.788 1.00 83.44 96 TYR A CA 1
ATOM 766 C C . TYR A 1 96 ? -14.791 -5.801 5.006 1.00 83.44 96 TYR A C 1
ATOM 768 O O . TYR A 1 96 ? -13.582 -5.775 5.239 1.00 83.44 96 TYR A O 1
ATOM 776 N N . ILE A 1 97 ? -15.661 -6.513 5.726 1.00 79.44 97 ILE A N 1
ATOM 777 C CA . ILE A 1 97 ? -15.303 -7.289 6.925 1.00 79.44 97 ILE A CA 1
ATOM 778 C C . ILE A 1 97 ? -14.181 -8.293 6.624 1.00 79.44 97 ILE A C 1
ATOM 780 O O . ILE A 1 97 ? -13.274 -8.450 7.431 1.00 79.44 97 ILE A O 1
ATOM 784 N N . GLY A 1 98 ? -14.181 -8.911 5.437 1.00 77.44 98 GLY A N 1
ATOM 785 C CA . GLY A 1 98 ? -13.133 -9.856 5.031 1.00 77.44 98 GLY A CA 1
ATOM 786 C C . GLY A 1 98 ? -11.733 -9.243 4.885 1.00 77.44 98 GLY A C 1
ATOM 787 O O . GLY A 1 98 ? -10.750 -9.972 4.928 1.00 77.44 98 GLY A O 1
ATOM 788 N N . THR A 1 99 ? -11.647 -7.920 4.736 1.00 77.56 99 THR A N 1
ATOM 789 C CA . THR A 1 99 ? -10.396 -7.143 4.630 1.00 77.56 99 THR A CA 1
ATOM 790 C C . THR A 1 99 ? -10.162 -6.231 5.836 1.00 77.56 99 THR A C 1
ATOM 792 O O . THR A 1 99 ? -9.213 -5.454 5.843 1.00 77.56 99 THR A O 1
ATOM 795 N N . ALA A 1 100 ? -11.069 -6.260 6.814 1.00 83.75 100 ALA A N 1
ATOM 796 C CA . ALA A 1 100 ? -11.053 -5.386 7.975 1.00 83.75 100 ALA A CA 1
ATOM 797 C C . ALA A 1 100 ? -10.007 -5.840 8.994 1.00 83.75 100 ALA A C 1
ATOM 799 O O . ALA A 1 100 ? -9.710 -7.030 9.109 1.00 83.75 100 ALA A O 1
ATOM 800 N N . MET A 1 101 ? -9.537 -4.902 9.815 1.00 84.31 101 MET A N 1
ATOM 801 C CA . MET A 1 101 ? -8.802 -5.254 11.028 1.00 84.31 101 MET A CA 1
ATOM 802 C C . MET A 1 101 ? -9.802 -5.876 12.002 1.00 84.31 101 MET A C 1
ATOM 804 O O . MET A 1 101 ? -10.733 -5.197 12.435 1.00 84.31 101 MET A O 1
ATOM 808 N N . SER A 1 102 ? -9.683 -7.169 12.300 1.00 85.69 102 SER A N 1
ATOM 809 C CA . SER A 1 102 ? -10.710 -7.880 13.061 1.00 85.69 102 SER A CA 1
ATOM 810 C C . SER A 1 102 ? -10.153 -8.957 13.976 1.00 85.69 102 SER A C 1
ATOM 812 O O . SER A 1 102 ? -9.271 -9.717 13.596 1.00 85.69 102 SER A O 1
ATOM 814 N N . THR A 1 103 ? -10.776 -9.089 15.145 1.00 80.88 103 THR A N 1
ATOM 815 C CA . THR A 1 103 ? -10.520 -10.170 16.102 1.00 80.88 103 THR A CA 1
ATOM 816 C C . THR A 1 103 ? -11.153 -11.504 15.693 1.00 80.88 103 THR A C 1
ATOM 818 O O . THR A 1 103 ? -10.878 -12.522 16.317 1.00 80.88 103 THR A O 1
ATOM 821 N N . PHE A 1 104 ? -11.969 -11.549 14.628 1.00 82.38 104 PHE A N 1
ATOM 822 C CA . PHE A 1 104 ? -12.521 -12.806 14.102 1.00 82.38 104 PHE A CA 1
ATOM 823 C C . PHE A 1 104 ? -11.442 -13.734 13.528 1.00 82.38 104 PHE A C 1
ATOM 825 O O . PHE A 1 104 ? -11.624 -14.948 13.511 1.00 82.38 104 PHE A O 1
ATOM 832 N N . LYS A 1 105 ? -10.341 -13.164 13.026 1.00 82.75 105 LYS A N 1
ATOM 833 C CA . LYS A 1 105 ? -9.189 -13.891 12.484 1.00 82.75 105 LYS A CA 1
ATOM 834 C C . LYS A 1 105 ? -7.916 -13.276 13.049 1.00 82.75 105 LYS A C 1
ATOM 836 O O . LYS A 1 105 ? -7.303 -12.429 12.402 1.00 82.75 105 LYS A O 1
ATOM 841 N N . GLN A 1 106 ? -7.553 -13.697 14.257 1.00 85.50 106 GLN A N 1
ATOM 842 C CA . GLN A 1 106 ? -6.421 -13.135 14.994 1.00 85.50 106 GLN A CA 1
ATOM 843 C C . GLN A 1 106 ? -5.114 -13.202 14.188 1.00 85.50 106 GLN A C 1
ATOM 845 O O . GLN A 1 106 ? -4.436 -12.190 14.062 1.00 85.50 106 GLN A O 1
ATOM 850 N N . ASP A 1 107 ? -4.838 -14.327 13.525 1.00 88.44 107 ASP A N 1
ATOM 851 C CA . ASP A 1 107 ? -3.630 -14.488 12.702 1.00 88.44 107 ASP A CA 1
ATOM 852 C C . ASP A 1 107 ? -3.557 -13.459 11.563 1.00 88.44 107 ASP A C 1
ATOM 854 O O . ASP A 1 107 ? -2.528 -12.823 11.346 1.00 88.44 107 ASP A O 1
ATOM 858 N N . ALA A 1 108 ? -4.673 -13.243 10.857 1.00 87.75 108 ALA A N 1
ATOM 859 C CA . ALA A 1 108 ? -4.740 -12.280 9.757 1.00 87.75 108 ALA A CA 1
ATOM 860 C C . ALA A 1 108 ? -4.614 -10.833 10.257 1.00 87.75 108 ALA A C 1
ATOM 862 O O . ALA A 1 108 ? -4.026 -9.986 9.584 1.00 87.75 108 ALA A O 1
ATOM 863 N N . HIS A 1 109 ? -5.160 -10.547 11.441 1.00 90.19 109 HIS A N 1
ATOM 864 C CA . HIS A 1 109 ? -4.995 -9.261 12.103 1.00 90.19 109 HIS A CA 1
ATOM 865 C C . HIS A 1 109 ? -3.532 -9.011 12.481 1.00 90.19 109 HIS A C 1
ATOM 867 O O . HIS A 1 109 ? -2.996 -7.945 12.175 1.00 90.19 109 HIS A O 1
ATOM 873 N N . ASP A 1 110 ? -2.874 -9.985 13.102 1.00 91.94 110 ASP A N 1
ATOM 874 C CA . ASP A 1 110 ? -1.497 -9.842 13.570 1.00 91.94 110 ASP A CA 1
ATOM 875 C C . ASP A 1 110 ? -0.521 -9.745 12.394 1.00 91.94 110 ASP A C 1
ATOM 877 O O . ASP A 1 110 ? 0.381 -8.905 12.412 1.00 91.94 110 ASP A O 1
ATOM 881 N N . GLU A 1 111 ? -0.766 -10.493 11.313 1.00 93.12 111 GLU A N 1
ATOM 882 C CA . GLU A 1 111 ? -0.030 -10.344 10.057 1.00 93.12 111 GLU A CA 1
ATOM 883 C C . GLU A 1 111 ? -0.223 -8.945 9.449 1.00 93.12 111 GLU A C 1
ATOM 885 O O . GLU A 1 111 ? 0.735 -8.330 8.978 1.00 93.12 111 GLU A O 1
ATOM 890 N N . ALA A 1 112 ? -1.445 -8.401 9.475 1.00 92.81 112 ALA A N 1
ATOM 891 C CA . ALA A 1 112 ? -1.713 -7.048 8.994 1.00 92.81 112 ALA A CA 1
ATOM 892 C C . ALA A 1 112 ? -1.007 -5.985 9.851 1.00 92.81 112 ALA A C 1
ATOM 894 O O . ALA A 1 112 ? -0.392 -5.073 9.299 1.00 92.81 112 ALA A O 1
ATOM 895 N N . VAL A 1 113 ? -1.031 -6.112 11.183 1.00 94.50 113 VAL A N 1
ATOM 896 C CA . VAL A 1 113 ? -0.308 -5.209 12.095 1.00 94.50 113 VAL A CA 1
ATOM 897 C C . VAL A 1 113 ? 1.199 -5.284 11.860 1.00 94.50 113 VAL A C 1
ATOM 899 O O . VAL A 1 113 ? 1.846 -4.241 11.745 1.00 94.50 113 VAL A O 1
ATOM 902 N N . ALA A 1 114 ? 1.762 -6.491 11.766 1.00 96.31 114 ALA A N 1
ATOM 903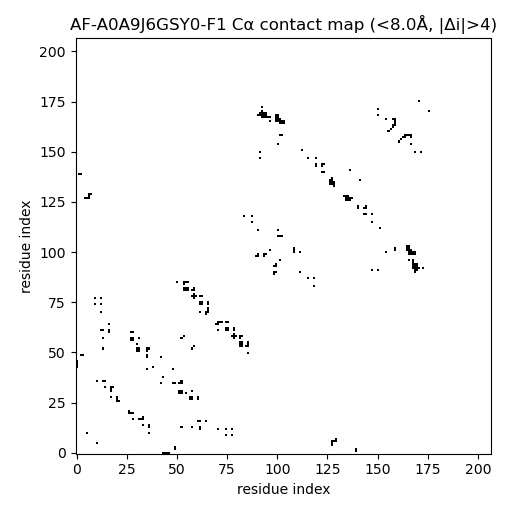 C CA . ALA A 1 114 ? 3.182 -6.695 11.499 1.00 96.31 114 ALA A CA 1
ATOM 904 C C . ALA A 1 114 ? 3.586 -6.080 10.153 1.00 96.31 114 ALA A C 1
ATOM 906 O O . ALA A 1 114 ? 4.556 -5.326 10.083 1.00 96.31 114 ALA A O 1
ATOM 907 N N . PHE A 1 115 ? 2.786 -6.312 9.110 1.00 96.56 115 PHE A N 1
ATOM 908 C CA . PHE A 1 115 ? 3.000 -5.720 7.796 1.00 96.56 115 PHE A CA 1
ATOM 909 C C . PHE A 1 115 ? 2.950 -4.185 7.827 1.00 96.56 115 PHE A C 1
ATOM 911 O O . PHE A 1 115 ? 3.800 -3.540 7.221 1.00 96.56 115 PHE A O 1
ATOM 918 N N . LEU A 1 116 ? 1.983 -3.572 8.522 1.00 95.75 116 LEU A N 1
ATOM 919 C CA . LEU A 1 116 ? 1.893 -2.108 8.611 1.00 95.75 116 LEU A CA 1
ATOM 920 C C . LEU A 1 116 ? 3.124 -1.507 9.308 1.00 95.75 116 LEU A C 1
ATOM 922 O O . LEU A 1 116 ? 3.601 -0.451 8.895 1.00 95.75 116 LEU A O 1
ATOM 926 N N . ARG A 1 117 ? 3.677 -2.196 10.315 1.00 96.62 117 ARG A N 1
ATOM 927 C CA . ARG A 1 117 ? 4.934 -1.800 10.971 1.00 96.62 117 ARG A CA 1
ATOM 928 C C . ARG A 1 117 ? 6.143 -1.955 10.046 1.00 96.62 117 ARG A C 1
ATOM 930 O O . ARG A 1 117 ? 6.937 -1.025 9.959 1.00 96.62 117 ARG A O 1
ATOM 937 N N . GLU A 1 118 ? 6.250 -3.070 9.320 1.00 96.38 118 GLU A N 1
ATOM 938 C CA . GLU A 1 118 ? 7.283 -3.273 8.284 1.00 96.38 118 GLU A CA 1
ATOM 939 C C . GLU A 1 118 ? 7.200 -2.166 7.219 1.00 96.38 118 GLU A C 1
ATOM 941 O O . GLU A 1 118 ? 8.205 -1.588 6.818 1.00 96.38 118 GLU A O 1
ATOM 946 N N . PHE A 1 119 ? 5.990 -1.810 6.788 1.00 95.44 119 PHE A N 1
ATOM 947 C CA . PHE A 1 119 ? 5.779 -0.775 5.780 1.00 95.44 119 PHE A CA 1
ATOM 948 C C . PHE A 1 119 ? 6.192 0.622 6.258 1.00 95.44 119 PHE A C 1
ATOM 950 O O . PHE A 1 119 ? 6.769 1.391 5.485 1.00 95.44 119 PHE A O 1
ATOM 957 N N . MET A 1 120 ? 5.938 0.949 7.530 1.00 95.69 120 MET A N 1
ATOM 958 C CA . MET A 1 120 ? 6.456 2.175 8.141 1.00 95.69 120 MET A CA 1
ATOM 959 C C . MET A 1 120 ? 7.984 2.203 8.122 1.00 95.69 120 MET A C 1
ATOM 961 O O . MET A 1 120 ? 8.560 3.222 7.753 1.00 95.69 120 MET A O 1
ATOM 965 N N . ASP A 1 121 ? 8.630 1.090 8.468 1.00 94.75 121 ASP A N 1
ATOM 966 C CA . ASP A 1 121 ? 10.090 0.982 8.468 1.00 94.75 121 ASP A CA 1
ATOM 967 C C . ASP A 1 121 ? 10.682 1.200 7.066 1.00 94.75 121 ASP A C 1
ATOM 969 O O . ASP A 1 121 ? 11.619 1.982 6.892 1.00 94.75 121 ASP A O 1
ATOM 973 N N . ILE A 1 122 ? 10.053 0.622 6.036 1.00 92.56 122 ILE A N 1
ATOM 974 C CA . ILE A 1 122 ? 10.413 0.862 4.631 1.00 92.56 122 ILE A CA 1
ATOM 975 C C . ILE A 1 122 ? 10.344 2.361 4.303 1.00 92.56 122 ILE A C 1
ATOM 977 O O . ILE A 1 122 ? 11.285 2.913 3.734 1.00 92.56 122 ILE A O 1
ATOM 981 N N . PHE A 1 123 ? 9.249 3.043 4.656 1.00 91.88 123 PHE A N 1
ATOM 982 C CA . PHE A 1 123 ? 9.076 4.468 4.346 1.00 91.88 123 PHE A CA 1
ATOM 983 C C . PHE A 1 123 ? 9.939 5.403 5.202 1.00 91.88 123 PHE A C 1
ATOM 985 O O . PHE A 1 123 ? 10.235 6.517 4.760 1.00 91.88 123 PHE A O 1
ATOM 992 N N . ALA A 1 124 ? 10.377 4.960 6.382 1.00 90.38 124 ALA A N 1
ATOM 993 C CA . ALA A 1 124 ? 11.337 5.680 7.211 1.00 90.38 124 ALA A CA 1
ATOM 994 C C . ALA A 1 124 ? 12.746 5.679 6.593 1.00 90.38 124 ALA A C 1
ATOM 996 O O . ALA A 1 124 ? 13.449 6.684 6.683 1.00 90.38 124 ALA A O 1
ATOM 997 N N . HIS A 1 125 ? 13.129 4.588 5.921 1.00 88.88 125 HIS A N 1
ATOM 998 C CA . HIS A 1 125 ? 14.483 4.393 5.390 1.00 88.88 125 HIS A CA 1
ATOM 999 C C . HIS A 1 125 ? 14.616 4.621 3.877 1.00 88.88 125 HIS A C 1
ATOM 1001 O O . HIS A 1 125 ? 15.726 4.817 3.378 1.00 88.88 125 HIS A O 1
ATOM 1007 N N . VAL A 1 126 ? 13.516 4.616 3.119 1.00 87.06 126 VAL A N 1
ATOM 1008 C CA . VAL A 1 126 ? 13.563 4.886 1.677 1.00 87.06 126 VAL A CA 1
ATOM 1009 C C . VAL A 1 126 ? 13.980 6.336 1.412 1.00 87.06 126 VAL A C 1
ATOM 1011 O O . VAL A 1 126 ? 13.420 7.276 1.973 1.00 87.06 126 VAL A O 1
ATOM 1014 N N . SER A 1 127 ? 14.943 6.547 0.513 1.00 83.81 127 SER A N 1
ATOM 1015 C CA . SER A 1 127 ? 15.266 7.894 0.031 1.00 83.81 127 SER A CA 1
ATOM 1016 C C . SER A 1 127 ? 14.459 8.218 -1.225 1.00 83.81 127 SER A C 1
ATOM 1018 O O . SER A 1 127 ? 14.568 7.544 -2.252 1.00 83.81 127 SER A O 1
ATOM 1020 N N . ILE A 1 128 ? 13.653 9.280 -1.151 1.00 81.19 128 ILE A N 1
ATOM 1021 C CA . ILE A 1 128 ? 12.887 9.809 -2.283 1.00 81.19 128 ILE A CA 1
ATOM 1022 C C . ILE A 1 128 ? 13.575 11.085 -2.769 1.00 81.19 128 ILE A C 1
ATOM 1024 O O . ILE A 1 128 ? 13.324 12.186 -2.269 1.00 81.19 128 ILE A O 1
ATOM 1028 N N . LYS A 1 129 ? 14.446 10.942 -3.772 1.00 77.62 129 LYS A N 1
ATOM 1029 C CA . LYS A 1 129 ? 15.180 12.060 -4.379 1.00 77.62 129 LYS A CA 1
ATOM 1030 C C . LYS A 1 129 ? 15.140 12.043 -5.901 1.00 77.62 129 LYS A C 1
ATOM 1032 O O . LYS A 1 129 ? 15.060 10.992 -6.535 1.00 77.62 129 LYS A O 1
ATOM 1037 N N . LYS A 1 130 ? 15.244 13.238 -6.487 1.00 71.19 130 LYS A N 1
ATOM 1038 C CA . LYS A 1 130 ? 15.672 13.409 -7.883 1.00 71.19 130 LYS A CA 1
ATOM 1039 C C . LYS A 1 130 ? 17.197 13.288 -7.948 1.00 71.19 130 LYS A C 1
ATOM 1041 O O . LYS A 1 130 ? 17.862 13.564 -6.953 1.00 71.19 130 LYS A O 1
ATOM 1046 N N . SER A 1 131 ? 17.740 12.942 -9.118 1.00 65.06 131 SER A N 1
ATOM 1047 C CA . SER A 1 131 ? 19.182 12.695 -9.329 1.00 65.06 131 SER A CA 1
ATOM 1048 C C . SER A 1 131 ? 20.104 13.791 -8.768 1.00 65.06 131 SER A C 1
ATOM 1050 O O . SER A 1 131 ? 21.220 13.498 -8.362 1.00 65.06 131 SER A O 1
ATOM 1052 N N . ASN A 1 132 ? 19.621 15.036 -8.694 1.00 71.69 132 ASN A N 1
ATOM 1053 C CA . ASN A 1 132 ? 20.410 16.208 -8.301 1.00 71.69 132 ASN A CA 1
ATOM 1054 C C . ASN A 1 132 ? 20.017 16.784 -6.926 1.00 71.69 132 ASN A C 1
ATOM 1056 O O . ASN A 1 132 ? 20.297 17.947 -6.645 1.00 71.69 132 ASN A O 1
ATOM 1060 N N . GLN A 1 133 ? 19.313 16.025 -6.081 1.00 76.88 133 GLN A N 1
ATOM 1061 C CA . GLN A 1 133 ? 18.854 16.494 -4.768 1.00 76.88 133 GLN A CA 1
ATOM 1062 C C . GLN A 1 133 ? 19.519 15.736 -3.618 1.00 76.88 133 GLN A C 1
ATOM 1064 O O . GLN A 1 133 ? 19.730 14.527 -3.692 1.00 76.88 133 GLN A O 1
ATOM 1069 N N . ARG A 1 134 ? 19.814 16.463 -2.532 1.00 76.44 134 ARG A N 1
ATOM 1070 C CA . ARG A 1 134 ? 20.283 15.876 -1.269 1.00 76.44 134 ARG A CA 1
ATOM 1071 C C . ARG A 1 134 ? 19.187 15.017 -0.641 1.00 76.44 134 ARG A C 1
ATOM 1073 O O . ARG A 1 134 ? 17.998 15.287 -0.833 1.00 76.44 134 ARG A O 1
ATOM 1080 N N . ASP A 1 135 ? 19.607 14.020 0.132 1.00 77.94 135 ASP A N 1
ATOM 1081 C CA . ASP A 1 135 ? 18.694 13.194 0.915 1.00 77.94 135 ASP A CA 1
ATOM 1082 C C . ASP A 1 135 ? 17.963 14.077 1.934 1.00 77.94 135 ASP A C 1
ATOM 1084 O O . ASP A 1 135 ? 18.574 14.756 2.758 1.00 77.94 135 ASP A O 1
ATOM 1088 N N . GLN A 1 136 ? 16.639 14.128 1.808 1.00 83.00 136 GLN A N 1
ATOM 1089 C CA . GLN A 1 136 ? 15.754 14.899 2.671 1.00 83.00 136 GLN A CA 1
ATOM 1090 C C . GLN A 1 136 ? 14.473 14.112 2.882 1.00 83.00 136 GLN A C 1
ATOM 1092 O O . GLN A 1 136 ? 13.899 13.596 1.919 1.00 83.00 136 GLN A O 1
ATOM 1097 N N . PHE A 1 137 ? 14.004 14.096 4.125 1.00 83.75 137 PHE A N 1
ATOM 1098 C CA . PHE A 1 137 ? 12.737 13.483 4.483 1.00 83.75 137 PHE A CA 1
ATOM 1099 C C . PHE A 1 137 ? 11.581 14.230 3.810 1.00 83.75 137 PHE A C 1
ATOM 1101 O O . PHE A 1 137 ? 11.428 15.444 3.967 1.00 83.75 137 PHE A O 1
ATOM 1108 N N . LYS A 1 138 ? 10.789 13.524 3.003 1.00 87.31 138 LYS A N 1
ATOM 1109 C CA . LYS A 1 138 ? 9.707 14.122 2.217 1.00 87.31 138 LYS A CA 1
ATOM 1110 C C . LYS A 1 138 ? 8.382 14.098 2.984 1.00 87.31 138 LYS A C 1
ATOM 1112 O O . LYS A 1 138 ? 8.117 13.134 3.701 1.00 87.31 138 LYS A O 1
ATOM 1117 N N . PRO A 1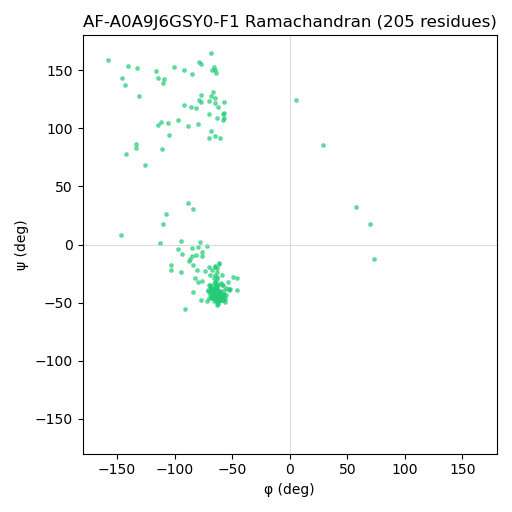 139 ? 7.482 15.074 2.751 1.00 88.88 139 PRO A N 1
ATOM 1118 C CA . PRO A 1 139 ? 6.151 15.082 3.364 1.00 88.88 139 PRO A CA 1
ATOM 1119 C C . PRO A 1 139 ? 5.354 13.789 3.150 1.00 88.88 139 PRO A C 1
ATOM 1121 O O . PRO A 1 139 ? 4.614 13.375 4.032 1.00 88.88 139 PRO A O 1
ATOM 1124 N N . VAL A 1 140 ? 5.541 13.101 2.017 1.00 85.88 140 VAL A N 1
ATOM 1125 C CA . VAL A 1 140 ? 4.899 11.799 1.764 1.00 85.88 140 VAL A CA 1
ATOM 1126 C C . VAL A 1 140 ? 5.347 10.717 2.754 1.00 85.88 140 VAL A C 1
ATOM 1128 O O . VAL A 1 140 ? 4.529 9.903 3.169 1.00 85.88 140 VAL A O 1
ATOM 1131 N N . GLN A 1 141 ? 6.612 10.731 3.185 1.00 90.06 141 GLN A N 1
ATOM 1132 C CA . GLN A 1 141 ? 7.120 9.793 4.188 1.00 90.06 141 GLN A CA 1
ATOM 1133 C C . GLN A 1 141 ? 6.489 10.090 5.547 1.00 90.06 141 GLN A C 1
ATOM 1135 O O . GLN A 1 141 ? 5.958 9.184 6.184 1.00 90.06 141 GLN A O 1
ATOM 1140 N N . ALA A 1 142 ? 6.444 11.370 5.939 1.00 91.75 142 ALA A N 1
ATOM 1141 C CA . ALA A 1 142 ? 5.745 11.805 7.149 1.00 91.75 142 ALA A CA 1
ATOM 1142 C C . ALA A 1 142 ? 4.270 11.378 7.128 1.00 91.75 142 ALA A C 1
ATOM 1144 O O . ALA A 1 142 ? 3.780 10.796 8.092 1.00 91.75 142 ALA A O 1
ATOM 1145 N N . GLY A 1 143 ? 3.583 11.607 6.006 1.00 90.88 143 GLY A N 1
ATOM 1146 C CA . GLY A 1 143 ? 2.179 11.250 5.825 1.00 90.88 143 GLY A CA 1
ATOM 1147 C C . GLY A 1 143 ? 1.925 9.754 5.988 1.00 90.88 143 GLY A C 1
ATOM 1148 O O . GLY A 1 143 ? 0.996 9.373 6.698 1.00 90.88 143 GLY A O 1
ATOM 1149 N N . VAL A 1 144 ? 2.767 8.898 5.398 1.00 92.50 144 VAL A N 1
ATOM 1150 C CA . VAL A 1 144 ? 2.661 7.438 5.560 1.00 92.50 144 VAL A CA 1
ATOM 1151 C C . VAL A 1 144 ? 2.883 7.024 7.015 1.00 92.50 144 VAL A C 1
ATOM 1153 O O . VAL A 1 144 ? 2.088 6.243 7.543 1.00 92.50 144 VAL A O 1
ATOM 1156 N N . LEU A 1 145 ? 3.912 7.559 7.681 1.00 94.44 145 LEU A N 1
ATOM 1157 C CA . LEU A 1 145 ? 4.207 7.229 9.078 1.00 94.44 145 LEU A CA 1
ATOM 1158 C C . LEU A 1 145 ? 3.076 7.651 10.016 1.00 94.44 145 LEU A C 1
ATOM 1160 O O . LEU A 1 145 ? 2.607 6.832 10.805 1.00 94.44 145 LEU A O 1
ATOM 1164 N N . ILE A 1 146 ? 2.610 8.897 9.910 1.00 94.50 146 ILE A N 1
ATOM 1165 C CA . ILE A 1 146 ? 1.546 9.438 10.763 1.00 94.50 146 ILE A CA 1
ATOM 1166 C C . ILE A 1 146 ? 0.249 8.664 10.527 1.00 94.50 146 ILE A C 1
ATOM 1168 O O . ILE A 1 146 ? -0.311 8.124 11.476 1.00 94.50 146 ILE A O 1
ATOM 1172 N N . SER A 1 147 ? -0.182 8.519 9.269 1.00 93.69 147 SER A N 1
ATOM 1173 C CA . SER A 1 147 ? -1.444 7.838 8.940 1.00 93.69 147 SER A CA 1
ATOM 1174 C C . SER A 1 147 ? -1.455 6.391 9.427 1.00 93.69 147 SER A C 1
ATOM 1176 O O . SER A 1 147 ? -2.441 5.928 9.999 1.00 93.69 147 SER A O 1
ATOM 1178 N N . THR A 1 148 ? -0.344 5.675 9.237 1.00 94.56 148 THR A N 1
ATOM 1179 C CA . THR A 1 148 ? -0.234 4.273 9.658 1.00 94.56 148 THR A CA 1
ATOM 1180 C C . THR A 1 148 ? -0.168 4.153 11.181 1.00 94.56 148 THR A C 1
ATOM 1182 O O . THR A 1 148 ? -0.828 3.289 11.755 1.00 94.56 148 THR A O 1
ATOM 1185 N N . THR A 1 149 ? 0.551 5.055 11.858 1.00 95.44 149 THR A N 1
ATOM 1186 C CA . THR A 1 149 ? 0.609 5.101 13.329 1.00 95.44 149 THR A CA 1
ATOM 1187 C C . THR A 1 149 ? -0.770 5.362 13.926 1.00 95.44 149 THR A C 1
ATOM 1189 O O . THR A 1 149 ? -1.203 4.636 14.821 1.00 95.44 149 THR A O 1
ATOM 1192 N N . SER A 1 150 ? -1.490 6.357 13.402 1.00 94.75 150 SER A N 1
ATOM 1193 C CA . SER A 1 150 ? -2.850 6.681 13.827 1.00 94.75 150 SER A CA 1
ATOM 1194 C C . SER A 1 150 ? -3.795 5.501 13.610 1.00 94.75 150 SER A C 1
ATOM 1196 O O . SER A 1 150 ? -4.519 5.134 14.531 1.00 94.75 150 SER A O 1
ATOM 1198 N N . ALA A 1 151 ? -3.744 4.846 12.445 1.00 93.56 151 ALA A N 1
ATOM 1199 C CA . ALA A 1 151 ? -4.558 3.663 12.170 1.00 93.56 151 ALA A CA 1
ATOM 1200 C C . ALA A 1 151 ? -4.269 2.515 13.151 1.00 93.56 151 ALA A C 1
ATOM 1202 O O . ALA A 1 151 ? -5.207 1.922 13.685 1.00 93.56 151 ALA A O 1
ATOM 1203 N N . LEU A 1 152 ? -2.992 2.235 13.442 1.00 94.56 152 LEU A N 1
ATOM 1204 C CA . LEU A 1 152 ? -2.578 1.209 14.406 1.00 94.56 152 LEU A CA 1
ATOM 1205 C C . LEU A 1 152 ? -3.027 1.521 15.838 1.00 94.56 152 LEU A C 1
ATOM 1207 O O . LEU A 1 152 ? -3.395 0.603 16.573 1.00 94.56 152 LEU A O 1
ATOM 1211 N N . HIS A 1 153 ? -3.004 2.791 16.240 1.00 94.50 153 HIS A N 1
ATOM 1212 C CA . HIS A 1 153 ? -3.457 3.201 17.565 1.00 94.50 153 HIS A CA 1
ATOM 1213 C C . HIS A 1 153 ? -4.982 3.117 17.689 1.00 94.50 153 HIS A C 1
ATOM 1215 O O . HIS A 1 153 ? -5.492 2.497 18.622 1.00 94.50 153 HIS A O 1
ATOM 1221 N N . ILE A 1 154 ? -5.706 3.664 16.709 1.00 93.50 154 ILE A N 1
ATOM 1222 C CA . ILE A 1 154 ? -7.173 3.668 16.676 1.00 93.50 154 ILE A CA 1
ATOM 1223 C C . ILE A 1 154 ? -7.713 2.240 16.654 1.00 93.50 154 ILE A C 1
ATOM 1225 O O . ILE A 1 154 ? -8.591 1.912 17.450 1.00 93.50 154 ILE A O 1
ATOM 1229 N N . GLN A 1 155 ? -7.177 1.363 15.796 1.00 93.12 155 GLN A N 1
ATOM 1230 C CA . GLN A 1 155 ? -7.638 -0.027 15.761 1.00 93.12 155 GLN A CA 1
ATOM 1231 C C . GLN A 1 155 ? -7.417 -0.713 17.114 1.00 93.12 155 GLN A C 1
ATOM 1233 O O . GLN A 1 155 ? -8.315 -1.393 17.605 1.00 93.12 155 GLN A O 1
ATOM 1238 N N . HIS A 1 156 ? -6.276 -0.462 17.768 1.00 92.56 156 HIS A N 1
ATOM 1239 C CA . HIS A 1 156 ? -5.966 -1.091 19.045 1.00 92.56 156 HIS A CA 1
ATOM 1240 C C . HIS A 1 156 ? -6.918 -0.612 20.141 1.00 92.56 156 HIS A C 1
ATOM 1242 O O . HIS A 1 156 ? -7.407 -1.427 20.919 1.00 92.56 156 HIS A O 1
ATOM 1248 N N . GLN A 1 157 ? -7.220 0.688 20.186 1.00 93.44 157 GLN A N 1
ATOM 1249 C CA . GLN A 1 157 ? -8.199 1.233 21.122 1.00 93.44 157 GLN A CA 1
ATOM 1250 C C . GLN A 1 157 ? -9.592 0.642 20.874 1.00 93.44 157 GLN A C 1
ATOM 1252 O O . GLN A 1 157 ? -10.224 0.140 21.802 1.00 93.44 157 GLN A O 1
ATOM 1257 N N . LEU A 1 158 ? -10.067 0.635 19.627 1.00 92.25 158 LEU A N 1
ATOM 1258 C CA . LEU A 1 158 ? -11.401 0.133 19.292 1.00 92.25 158 LEU A CA 1
ATOM 1259 C C . LEU A 1 158 ? -11.553 -1.369 19.575 1.00 92.25 158 LEU A C 1
ATOM 1261 O O . LEU A 1 158 ? -12.548 -1.782 20.170 1.00 92.25 158 LEU A O 1
ATOM 1265 N N . LEU A 1 159 ? -10.570 -2.190 19.206 1.00 91.12 159 LEU A N 1
ATOM 1266 C CA . LEU A 1 159 ? -10.635 -3.638 19.412 1.00 91.12 159 LEU A CA 1
ATOM 1267 C C . LEU A 1 159 ? -10.363 -4.027 20.874 1.00 91.12 159 LEU A C 1
ATOM 1269 O O . LEU A 1 159 ? -11.120 -4.798 21.464 1.00 91.12 159 LEU A O 1
ATOM 1273 N N . SER A 1 160 ? -9.308 -3.484 21.489 1.00 89.75 160 SER A N 1
ATOM 1274 C CA . SER A 1 160 ? -8.858 -3.919 22.820 1.00 89.75 160 SER A CA 1
ATOM 1275 C C . SER A 1 160 ? -9.618 -3.249 23.959 1.00 89.75 160 SER A C 1
ATOM 1277 O O . SER A 1 160 ? -9.948 -3.925 24.936 1.00 89.75 160 SER A O 1
ATOM 1279 N N . VAL A 1 161 ? -9.895 -1.944 23.849 1.00 90.19 161 VAL A N 1
ATOM 1280 C CA . VAL A 1 161 ? -10.522 -1.148 24.919 1.00 90.19 161 VAL A CA 1
ATOM 1281 C C . VAL A 1 161 ? -12.038 -1.164 24.766 1.00 90.19 161 VAL A C 1
ATOM 1283 O O . VAL A 1 161 ? -12.737 -1.605 25.673 1.00 90.19 161 VAL A O 1
ATOM 1286 N N . TYR A 1 162 ? -12.546 -0.765 23.599 1.00 90.94 162 TYR A N 1
ATOM 1287 C CA . TYR A 1 162 ? -13.990 -0.661 23.349 1.00 90.94 162 TYR A CA 1
ATOM 1288 C C . TYR A 1 162 ? -14.649 -1.979 22.907 1.00 90.94 162 TYR A C 1
ATOM 1290 O O . TYR A 1 162 ? -15.866 -2.030 22.745 1.00 90.94 162 TYR A O 1
ATOM 1298 N N . LYS A 1 163 ? -13.863 -3.053 22.739 1.00 90.88 163 LYS A N 1
ATOM 1299 C CA . LYS A 1 163 ? -14.333 -4.413 22.415 1.00 90.88 163 LYS A CA 1
ATOM 1300 C C . LYS A 1 163 ? -15.151 -4.505 21.120 1.00 90.88 163 LYS A C 1
ATOM 1302 O O . LYS A 1 163 ? -16.028 -5.362 20.990 1.00 90.88 163 LYS A O 1
ATOM 1307 N N . PHE A 1 164 ? -14.848 -3.661 20.133 1.00 89.94 164 PHE A N 1
ATOM 1308 C CA . PHE A 1 164 ? -15.395 -3.827 18.788 1.00 89.94 164 PHE A CA 1
ATOM 1309 C C . PHE A 1 164 ? -14.875 -5.122 18.147 1.00 89.94 164 PHE A C 1
ATOM 1311 O O . PHE A 1 164 ? -13.765 -5.576 18.418 1.00 89.94 164 PHE A O 1
ATOM 1318 N N . LYS A 1 165 ? -15.684 -5.726 17.270 1.00 87.56 165 LYS A N 1
ATOM 1319 C CA . LYS A 1 165 ? -15.332 -6.986 16.586 1.00 87.56 165 LYS A CA 1
ATOM 1320 C C . LYS A 1 165 ? -14.437 -6.773 15.359 1.00 87.56 165 LYS A C 1
ATOM 1322 O O . LYS A 1 165 ? -13.679 -7.657 14.958 1.00 87.56 165 LYS A O 1
ATOM 1327 N N . PHE A 1 166 ? -14.555 -5.613 14.723 1.00 88.75 166 PHE A N 1
ATOM 1328 C CA . PHE A 1 166 ? -13.769 -5.240 13.554 1.00 88.75 166 PHE A CA 1
ATOM 1329 C C . PHE A 1 166 ? -13.725 -3.720 13.391 1.00 88.75 166 PHE A C 1
ATOM 1331 O O . PHE A 1 166 ? -14.597 -3.008 13.890 1.00 88.75 166 PHE A O 1
ATOM 1338 N N . VAL A 1 167 ? -12.725 -3.241 12.656 1.00 89.12 167 VAL A N 1
ATOM 1339 C CA . VAL A 1 167 ? -12.521 -1.834 12.312 1.00 89.12 167 VAL A CA 1
ATOM 1340 C C . VAL A 1 167 ? -12.281 -1.718 10.809 1.00 89.12 167 VAL A C 1
ATOM 1342 O O . VAL A 1 167 ? -11.424 -2.401 10.246 1.00 89.12 167 VAL A O 1
ATOM 1345 N N . LEU A 1 168 ? -13.050 -0.841 10.161 1.00 89.50 168 LEU A N 1
ATOM 1346 C CA . LEU A 1 168 ? -12.905 -0.504 8.745 1.00 89.50 168 LEU A CA 1
ATOM 1347 C C . LEU A 1 168 ? -12.080 0.775 8.616 1.00 89.50 168 LEU A C 1
ATOM 1349 O O . LEU A 1 168 ? -12.575 1.866 8.906 1.00 89.50 168 LEU A O 1
ATOM 1353 N N . LEU A 1 169 ? -10.830 0.650 8.168 1.00 87.94 169 LEU A N 1
ATOM 1354 C CA . LEU A 1 169 ? -9.914 1.792 8.092 1.00 87.94 169 LEU A CA 1
ATOM 1355 C C . LEU A 1 169 ? -10.313 2.794 7.001 1.00 87.94 169 LEU A C 1
ATOM 1357 O O . LEU A 1 169 ? -9.988 3.972 7.114 1.00 87.94 169 LEU A O 1
ATOM 1361 N N . CYS A 1 170 ? -11.128 2.387 6.019 1.00 85.75 170 CYS A N 1
ATOM 1362 C CA . CYS A 1 170 ? -11.651 3.304 5.004 1.00 85.75 170 CYS A CA 1
ATOM 1363 C C . CYS A 1 170 ? -12.514 4.441 5.579 1.00 85.75 170 CYS A C 1
ATOM 1365 O O . CYS A 1 170 ? -12.822 5.394 4.874 1.00 85.75 170 CYS A O 1
ATOM 1367 N N . ARG A 1 171 ? -12.985 4.332 6.828 1.00 84.00 171 ARG A N 1
ATOM 1368 C CA . ARG A 1 171 ? -13.758 5.394 7.491 1.00 84.00 171 ARG A CA 1
ATOM 1369 C C . ARG A 1 171 ? -12.877 6.493 8.078 1.00 84.00 171 ARG A C 1
ATOM 1371 O O . ARG A 1 171 ? -13.403 7.518 8.484 1.00 84.00 171 ARG A O 1
ATOM 1378 N N . LEU A 1 172 ? -11.563 6.283 8.093 1.00 82.19 172 LEU A N 1
ATOM 1379 C CA . LEU A 1 172 ? -10.571 7.250 8.556 1.00 82.19 172 LEU A CA 1
ATOM 1380 C C . LEU A 1 172 ? -9.991 8.090 7.405 1.00 82.19 172 LEU A C 1
ATOM 1382 O O . LEU A 1 172 ? -9.088 8.888 7.630 1.00 82.19 172 LEU A O 1
ATOM 1386 N N . THR A 1 173 ? -10.473 7.894 6.174 1.00 79.31 173 THR A N 1
ATOM 1387 C CA . THR A 1 173 ? -10.019 8.629 4.985 1.00 79.31 173 THR A CA 1
ATOM 1388 C C . THR A 1 173 ? -10.988 9.744 4.612 1.00 79.31 173 THR A C 1
ATOM 1390 O O . THR A 1 173 ? -12.197 9.607 4.798 1.00 79.31 173 THR A O 1
ATOM 1393 N N . GLU A 1 174 ? -10.469 10.791 3.974 1.00 78.88 174 GLU A N 1
ATOM 1394 C CA . GLU A 1 174 ? -11.243 11.946 3.501 1.00 78.88 174 GLU A CA 1
ATOM 1395 C C . GLU A 1 174 ? -12.134 11.640 2.277 1.00 78.88 174 GLU A C 1
ATOM 1397 O O . GLU A 1 174 ? -12.921 12.492 1.881 1.00 78.88 174 GLU A O 1
ATOM 1402 N N . ASP A 1 175 ? -12.111 10.406 1.740 1.00 75.56 175 ASP A N 1
ATOM 1403 C CA . ASP A 1 175 ? -12.965 9.937 0.629 1.00 75.56 175 ASP A CA 1
ATOM 1404 C C . ASP A 1 175 ? -14.448 10.343 0.809 1.00 75.56 175 ASP A C 1
ATOM 1406 O O . ASP A 1 175 ? -15.142 10.675 -0.150 1.00 75.56 175 ASP A O 1
ATOM 1410 N N . ALA A 1 176 ? -14.973 10.286 2.040 1.00 71.06 176 ALA A N 1
ATOM 1411 C CA . ALA A 1 176 ? -16.362 10.651 2.320 1.00 71.06 176 ALA A CA 1
ATOM 1412 C C . ALA A 1 176 ? -16.622 12.158 2.153 1.00 71.06 176 ALA A C 1
ATOM 1414 O O . ALA A 1 176 ? -17.682 12.534 1.659 1.00 71.06 176 ALA A O 1
ATOM 1415 N N . LEU A 1 177 ? -15.657 12.997 2.534 1.00 72.50 177 LEU A N 1
ATOM 1416 C CA . LEU A 1 177 ? -15.727 14.449 2.392 1.00 72.50 177 LEU A CA 1
ATOM 1417 C C . LEU A 1 177 ? -15.636 14.850 0.913 1.00 72.50 177 LEU A C 1
ATOM 1419 O O . LEU A 1 177 ? -16.463 15.627 0.446 1.00 72.50 177 LEU A O 1
ATOM 1423 N N . GLU A 1 178 ? -14.691 14.270 0.165 1.00 75.38 178 GLU A N 1
ATOM 1424 C CA . GLU A 1 178 ? -14.524 14.537 -1.273 1.00 75.38 178 GLU A CA 1
ATOM 1425 C C . GLU A 1 178 ? -15.800 14.215 -2.063 1.00 75.38 178 GLU A C 1
ATOM 1427 O O . GLU A 1 178 ? -16.235 14.999 -2.902 1.00 75.38 178 GLU A O 1
ATOM 1432 N N . ASN A 1 179 ? -16.456 13.093 -1.752 1.00 78.00 179 ASN A N 1
ATOM 1433 C CA . ASN A 1 179 ? -17.714 12.724 -2.404 1.00 78.00 179 ASN A CA 1
ATOM 1434 C C . ASN A 1 179 ? -18.850 13.716 -2.113 1.00 78.00 179 ASN A C 1
ATOM 1436 O O . ASN A 1 179 ? -19.678 13.964 -2.988 1.00 78.00 179 ASN A O 1
ATOM 1440 N N . VAL A 1 180 ? -18.900 14.284 -0.904 1.00 73.19 180 VAL A N 1
ATOM 1441 C CA . VAL A 1 180 ? -19.881 15.324 -0.559 1.00 73.19 180 VAL A CA 1
ATOM 1442 C C . VAL A 1 180 ? -19.576 16.619 -1.308 1.00 73.19 180 VAL A C 1
ATOM 1444 O O . VAL A 1 180 ? -20.495 17.226 -1.847 1.00 73.19 180 VAL A O 1
ATOM 1447 N N . LEU A 1 181 ? -18.307 17.024 -1.403 1.00 73.31 181 LEU A N 1
ATOM 1448 C CA . LEU A 1 181 ? -17.917 18.216 -2.161 1.00 73.31 181 LEU A CA 1
ATOM 1449 C C . LEU A 1 181 ? -18.266 18.080 -3.645 1.00 73.31 181 LEU A C 1
ATOM 1451 O O . LEU A 1 181 ? -18.885 18.981 -4.200 1.00 73.31 181 LEU A O 1
ATOM 1455 N N . HIS A 1 182 ? -17.997 16.923 -4.257 1.00 73.88 182 HIS A N 1
ATOM 1456 C CA . HIS A 1 182 ? -18.425 16.655 -5.633 1.00 73.88 182 HIS A CA 1
ATOM 1457 C C . HIS A 1 182 ? -19.944 16.759 -5.816 1.00 73.88 182 HIS A C 1
ATOM 1459 O O . HIS A 1 182 ? -20.397 17.185 -6.874 1.00 73.88 182 HIS A O 1
ATOM 1465 N N . LEU A 1 183 ? -20.739 16.377 -4.811 1.00 73.88 183 LEU A N 1
ATOM 1466 C CA . LEU A 1 183 ? -22.194 16.519 -4.858 1.00 73.88 183 LEU A CA 1
ATOM 1467 C C . LEU A 1 183 ? -22.634 17.986 -4.750 1.00 73.88 183 LEU A C 1
ATOM 1469 O O . LEU A 1 183 ? -23.565 18.387 -5.440 1.00 73.88 183 LEU A O 1
ATOM 1473 N N . VAL A 1 184 ? -21.976 18.781 -3.902 1.00 77.62 184 VAL A N 1
ATOM 1474 C CA . VAL A 1 184 ? -22.267 20.217 -3.734 1.00 77.62 184 VAL A CA 1
ATOM 1475 C C . VAL A 1 184 ? -21.862 21.018 -4.974 1.00 77.62 184 VAL A C 1
ATOM 1477 O O . VAL A 1 184 ? -22.541 21.971 -5.345 1.00 77.62 184 VAL A O 1
ATOM 1480 N N . GLU A 1 185 ? -20.770 20.630 -5.627 1.00 73.38 185 GLU A N 1
ATOM 1481 C CA . GLU A 1 185 ? -20.265 21.269 -6.845 1.00 73.38 185 GLU A CA 1
ATOM 1482 C C . GLU A 1 185 ? -20.936 20.748 -8.125 1.00 73.38 185 GLU A C 1
ATOM 1484 O O . GLU A 1 185 ? -20.746 21.329 -9.196 1.00 73.38 185 GLU A O 1
ATOM 1489 N N . ALA A 1 186 ? -21.731 19.672 -8.043 1.00 71.19 186 ALA A N 1
ATOM 1490 C CA . ALA A 1 186 ? -22.451 19.140 -9.190 1.00 71.19 186 ALA A CA 1
ATOM 1491 C C . ALA A 1 186 ? -23.499 20.163 -9.676 1.00 71.19 186 ALA A C 1
ATOM 1493 O O . ALA A 1 186 ? -24.346 20.601 -8.892 1.00 71.19 186 ALA A O 1
ATOM 1494 N N . PRO A 1 187 ? -23.490 20.545 -10.966 1.00 58.34 187 PRO A N 1
ATOM 1495 C CA . PRO A 1 187 ? -24.436 21.513 -11.505 1.00 58.34 187 PRO A CA 1
ATOM 1496 C C . PRO A 1 187 ? -25.841 20.897 -11.572 1.00 58.34 187 PRO A C 1
ATOM 1498 O O . PRO A 1 187 ? -26.212 20.238 -12.539 1.00 58.34 187 PRO A O 1
ATOM 1501 N N . GLY A 1 188 ? -26.605 21.099 -10.497 1.00 59.16 188 GLY A N 1
ATOM 1502 C CA . GLY A 1 188 ? -28.010 20.705 -10.345 1.00 59.16 188 GLY A CA 1
ATOM 1503 C C . GLY A 1 188 ? -28.835 21.671 -9.484 1.00 59.16 188 GLY A C 1
ATOM 1504 O O . GLY A 1 188 ? -29.989 21.389 -9.179 1.00 59.16 188 GLY A O 1
ATOM 1505 N N . ALA A 1 189 ? -28.268 22.818 -9.108 1.00 50.16 189 ALA A N 1
ATOM 1506 C CA . ALA A 1 189 ? -28.981 23.923 -8.482 1.00 50.16 189 ALA A CA 1
ATOM 1507 C C . ALA A 1 189 ? -28.563 25.221 -9.181 1.00 50.16 189 ALA A C 1
ATOM 1509 O O . ALA A 1 189 ? -27.611 25.889 -8.778 1.00 50.16 189 ALA A O 1
ATOM 1510 N N . GLU A 1 190 ? -29.253 25.559 -10.272 1.00 48.38 190 GLU A N 1
ATOM 1511 C CA . GLU A 1 190 ? -29.272 26.924 -10.798 1.00 48.38 190 GLU A CA 1
ATOM 1512 C C . GLU A 1 190 ? -29.851 27.843 -9.714 1.00 48.38 190 GLU A C 1
ATOM 1514 O O . GLU A 1 190 ? -31.057 28.007 -9.562 1.00 48.38 190 GLU A O 1
ATOM 1519 N N . GLY A 1 191 ? -28.956 28.390 -8.900 1.00 45.59 191 GLY A N 1
ATOM 1520 C CA . GLY A 1 191 ? -29.247 29.337 -7.838 1.00 45.59 191 GLY A CA 1
ATOM 1521 C C . GLY A 1 191 ? -28.128 30.360 -7.800 1.00 45.59 191 GLY A C 1
ATOM 1522 O O . GLY A 1 191 ? -27.201 30.246 -7.008 1.00 45.59 191 GLY A O 1
ATOM 1523 N N . THR A 1 192 ? -28.198 31.301 -8.739 1.00 40.69 192 THR A N 1
ATOM 1524 C CA . THR A 1 192 ? -27.626 32.651 -8.697 1.00 40.69 192 THR A CA 1
ATOM 1525 C C . THR A 1 192 ? -26.365 32.800 -7.837 1.00 40.69 192 THR A C 1
ATOM 1527 O O . THR A 1 192 ? -26.421 33.254 -6.694 1.00 40.69 192 THR A O 1
ATOM 1530 N N . ARG A 1 193 ? -25.185 32.521 -8.410 1.00 42.25 193 ARG A N 1
ATOM 1531 C CA . ARG A 1 193 ? -23.972 33.218 -7.960 1.00 42.25 193 ARG A CA 1
ATOM 1532 C C . ARG A 1 193 ? -24.167 34.692 -8.307 1.00 42.25 193 ARG A C 1
ATOM 1534 O O . ARG A 1 193 ? -23.906 35.101 -9.432 1.00 42.25 193 ARG A O 1
ATOM 1541 N N . VAL A 1 194 ? -24.683 35.466 -7.354 1.00 40.59 194 VAL A N 1
ATOM 1542 C CA . VAL A 1 194 ? -24.669 36.928 -7.410 1.00 40.59 194 VAL A CA 1
ATOM 1543 C C . VAL A 1 194 ? -23.203 37.333 -7.543 1.00 40.59 194 VAL A C 1
ATOM 1545 O O . VAL A 1 194 ? -22.413 37.144 -6.618 1.00 40.59 194 VAL A O 1
ATOM 1548 N N . GLN A 1 195 ? -22.824 37.817 -8.726 1.00 37.50 195 GLN A N 1
ATOM 1549 C CA . GLN A 1 195 ? -21.601 38.586 -8.901 1.00 37.50 195 GLN A CA 1
ATOM 1550 C C . GLN A 1 195 ? -21.708 39.786 -7.962 1.00 37.50 195 GLN A C 1
ATOM 1552 O O . GLN A 1 195 ? -22.580 40.636 -8.118 1.00 37.50 195 GLN A O 1
ATOM 1557 N N . ALA A 1 196 ? -20.859 39.815 -6.939 1.00 38.88 196 ALA A N 1
ATOM 1558 C CA . ALA A 1 196 ? -20.617 41.032 -6.193 1.00 38.88 196 ALA A CA 1
ATOM 1559 C C . ALA A 1 196 ? -19.870 41.984 -7.134 1.00 38.88 196 ALA A C 1
ATOM 1561 O O . ALA A 1 196 ? -18.660 41.850 -7.321 1.00 38.88 196 ALA A O 1
ATOM 1562 N N . ASP A 1 197 ? -20.610 42.896 -7.762 1.00 36.59 197 ASP A N 1
ATOM 1563 C CA . ASP A 1 197 ? -20.044 44.073 -8.410 1.00 36.59 197 ASP A CA 1
ATOM 1564 C C . ASP A 1 197 ? -19.257 44.862 -7.357 1.00 36.59 197 ASP A C 1
ATOM 1566 O O . ASP A 1 197 ? -19.819 45.473 -6.446 1.00 36.59 197 ASP A O 1
ATOM 1570 N N . ALA A 1 198 ? -17.930 44.813 -7.456 1.00 36.41 198 ALA A N 1
ATOM 1571 C CA . ALA A 1 198 ? -17.057 45.721 -6.735 1.00 36.41 198 ALA A CA 1
ATOM 1572 C C . ALA A 1 198 ? -17.084 47.079 -7.462 1.00 36.41 198 ALA A C 1
ATOM 1574 O O . ALA A 1 198 ? -16.762 47.122 -8.653 1.00 36.41 198 ALA A O 1
ATOM 1575 N N . PRO A 1 199 ? -17.454 48.194 -6.806 1.00 36.50 199 PRO A N 1
ATOM 1576 C CA . PRO A 1 199 ? -17.435 49.494 -7.457 1.00 36.50 199 PRO A CA 1
ATOM 1577 C C . PRO A 1 199 ? -15.989 49.921 -7.735 1.00 36.50 199 PRO A C 1
ATOM 1579 O O . PRO A 1 199 ? -15.136 49.937 -6.847 1.00 36.50 199 PRO A O 1
ATOM 1582 N N . ALA A 1 200 ? -15.730 50.276 -8.993 1.00 41.56 200 ALA A N 1
ATOM 1583 C CA . ALA A 1 200 ? -14.482 50.868 -9.443 1.00 41.56 200 ALA A CA 1
ATOM 1584 C C . ALA A 1 200 ? -14.278 52.233 -8.768 1.00 41.56 200 ALA A C 1
ATOM 1586 O O . ALA A 1 200 ? -14.952 53.207 -9.102 1.00 41.56 200 ALA A O 1
ATOM 1587 N N . HIS A 1 201 ? -13.329 52.319 -7.836 1.00 39.91 201 HIS A N 1
ATOM 1588 C CA . HIS A 1 201 ? -12.801 53.605 -7.401 1.00 39.91 201 HIS A CA 1
ATOM 1589 C C . HIS A 1 201 ? -11.633 53.996 -8.308 1.00 39.91 201 HIS A C 1
ATOM 1591 O O . HIS A 1 201 ? -10.516 53.501 -8.166 1.00 39.91 201 HIS A O 1
ATOM 1597 N N . ASN A 1 202 ? -11.922 54.902 -9.246 1.00 39.53 202 ASN A N 1
ATOM 1598 C CA . ASN A 1 202 ? -10.924 55.755 -9.880 1.00 39.53 202 ASN A CA 1
ATOM 1599 C C . ASN A 1 202 ? -10.188 56.541 -8.791 1.00 39.53 202 ASN A C 1
ATOM 1601 O O . ASN A 1 202 ? -10.813 57.294 -8.043 1.00 39.53 202 ASN A O 1
ATOM 1605 N N . VAL A 1 203 ? -8.868 56.398 -8.739 1.00 41.53 203 VAL A N 1
ATOM 1606 C CA . VAL A 1 203 ? -7.990 57.357 -8.072 1.00 41.53 203 VAL A CA 1
ATOM 1607 C C . VAL A 1 203 ? -7.140 57.978 -9.172 1.00 41.53 203 VAL A C 1
ATOM 1609 O O . VAL A 1 203 ? -6.239 57.338 -9.710 1.00 41.53 203 VAL A O 1
ATOM 1612 N N . GLU A 1 204 ? -7.499 59.202 -9.559 1.00 34.00 204 GLU A N 1
ATOM 1613 C CA . GLU A 1 204 ? -6.643 60.068 -10.368 1.00 34.00 204 GLU A CA 1
ATOM 1614 C C . GLU A 1 204 ? -5.369 60.429 -9.585 1.00 34.00 204 GLU A C 1
ATOM 1616 O O . GLU A 1 204 ? -5.419 60.567 -8.358 1.00 34.00 204 GLU A O 1
ATOM 1621 N N . PRO A 1 205 ? -4.225 60.611 -10.264 1.00 37.97 205 PRO A N 1
ATOM 1622 C CA . PRO A 1 205 ? -3.005 61.057 -9.618 1.00 37.97 205 PRO A CA 1
ATOM 1623 C C . PRO A 1 205 ? -3.062 62.573 -9.399 1.00 37.97 205 PRO A C 1
ATOM 1625 O O . PRO A 1 205 ? -3.214 63.344 -10.345 1.00 37.97 205 PRO A O 1
ATOM 1628 N N . VAL A 1 206 ? -2.895 63.006 -8.151 1.00 43.22 206 VAL A N 1
ATOM 1629 C CA . VAL A 1 206 ? -2.653 64.411 -7.809 1.00 43.22 206 VAL A CA 1
ATOM 1630 C C . VAL A 1 206 ? -1.220 64.518 -7.286 1.00 43.22 206 VAL A C 1
ATOM 1632 O O . VAL A 1 206 ? -0.957 64.093 -6.167 1.00 43.22 206 VAL A O 1
ATOM 1635 N N . PHE A 1 207 ? -0.369 65.070 -8.162 1.00 41.41 207 PHE A N 1
ATOM 1636 C CA . PHE A 1 207 ? 1.001 65.601 -8.018 1.00 41.41 207 PHE A CA 1
ATOM 1637 C C . PHE A 1 207 ? 2.093 64.744 -7.360 1.00 41.41 207 PHE A C 1
ATOM 1639 O O . PHE A 1 207 ? 2.066 64.532 -6.131 1.00 41.41 207 PHE A O 1
#

Foldseek 3Di:
DPPLLADPVLLVLLLLLQVVQVPDPDGLLVLQDNCLSVDDPVSVPDPSSVLSSLDLSSLVSSVVCVVVVNDDPVCNVSSVVSPLVNLLVCLLQFPDPVSWLFPVDVVVNVVSLVSLVVSLVCLVPDFRDDPPDDGDNDVVNVVSNVLSVVVSVVQCCCCPPVVDGTDRNSVVDCVVVVVVVCVVPPPDDPDDPDPPPDDDDDDDDDD

Organism: Haemaphysalis longicornis (NCBI:txid44386)

Radius of gyration: 22.73 Å; Cα contacts (8 Å, |Δi|>4): 181; chains: 1; bounding box: 50×80×53 Å

Solvent-accessible surface area (backbone atoms only — not comparable to full-atom values): 12212 Å² total; per-residue (Å²): 111,85,79,78,72,54,42,75,68,48,51,50,48,51,48,55,48,50,58,63,35,68,78,39,95,76,53,60,40,81,70,58,50,75,68,60,76,60,63,50,88,74,54,57,67,42,59,67,45,55,51,34,64,32,23,54,48,43,17,52,33,42,46,50,35,32,75,71,68,74,41,62,74,71,43,47,57,44,18,52,51,26,36,52,53,28,53,50,51,48,48,53,49,7,83,45,78,96,54,26,53,26,72,87,44,54,69,64,32,52,52,49,54,53,48,54,53,52,51,40,54,51,47,72,69,58,82,67,51,58,98,90,49,75,92,56,94,47,71,68,38,54,49,52,43,50,54,51,52,52,50,57,49,51,47,45,45,41,42,72,72,70,60,44,63,60,44,54,42,40,76,79,46,66,69,68,57,55,56,50,50,55,57,72,70,45,97,81,69,97,68,78,82,75,77,80,81,76,83,85,77,84,77,81,88,81,133

Secondary structure (DSSP, 8-state):
--TT-STHHHHHHHHHHHHHHHT-SS-SSTT--GGGTS--TTGGG-HHHHHHHT-HHHHHHHHHHHHTTSS-TTHHHHHHHHHHHHHHHHHHT--SGGGSEETTSHHHHHHHHHHHHHHHHHHHH-----TT------HHHHHHHHHHHHHHHHHHIIIIIS--SEE-GGGGSTHHHHHHHHHHHSS--------------------

Nearest PDB structures (foldseek):
  6p5a-assembly1_G  TM=8.247E-01  e=5.780E-06  Drosophila melanogaster
  6vmi-assembly1_AV  TM=2.091E-01  e=2.008E+00  Homo sapiens

Sequence (207 aa):
MFLLHLTGVSQVNQKSSADIDAERDLKLAPHLRPAYLDQDHFAKMNMASAAAVFNHSVGAAIRVLVRLGRMVKEALITAWFVERVYRWFTLMRSRYIGTAMSTFKQDAHDEAVAFLREFMDIFAHVSIKKSNQRDQFKPVQAGVLISTTSALHIQHQLLSVYKFKFVLLCRLTEDALENVLHLVEAPGAEGTRVQADAPAHNVEPVF

pLDDT: mean 76.83, std 17.24, range [31.53, 96.62]